Protein AF-0000000067927431 (afdb_homodimer)

Sequence (274 aa):
MPSLTPHEALIHLMVITSASDRDMTDVELARIGDVVRSWPVFVDFNQDRLVQVAQACQKALHEKDGLEGVLARVAEALPERLRDTAYAAAFEVAAIDLEMRMEEVRVLQLIRLKLDLDTLTVAAIARAAKARLRTLTMPSLTPHEALIHLMVITSASDRDMTDVELARIGDVVRSWPVFVDFNQDRLVQVAQACQKALHEKDGLEGVLARVAEALPERLRDTAYAAAFEVAAIDLEMRMEEVRVLQLIRLKLDLDTLTVAAIARAAKARLRTLT

Solvent-accessible surface area (backbone atoms only — not comparable to full-atom values): 14891 Å² total; per-residue (Å²): 126,83,77,51,48,49,68,52,26,41,50,40,45,31,43,59,32,57,34,57,104,49,82,72,45,70,68,55,51,46,47,51,48,50,49,48,71,69,29,48,51,31,72,86,55,66,72,87,46,49,65,59,54,50,51,51,41,55,54,46,45,69,40,94,58,15,65,63,44,51,51,51,48,30,51,72,30,42,56,77,90,44,45,59,28,36,50,47,49,21,47,53,58,39,44,76,69,77,54,62,55,70,69,36,52,51,42,51,50,51,48,36,58,71,60,66,58,55,68,65,60,56,50,16,37,51,52,31,47,50,33,54,49,36,53,78,118,123,83,77,50,48,50,68,52,26,42,48,40,45,31,43,59,31,57,34,57,104,50,82,72,47,72,68,54,51,48,46,51,47,51,50,50,72,68,28,48,50,31,71,86,54,68,71,87,45,49,66,59,53,51,49,51,41,54,53,45,46,69,39,93,58,15,65,63,44,51,51,52,48,30,50,71,31,43,56,77,90,45,45,60,28,36,50,48,50,21,48,55,58,41,43,78,69,77,54,64,56,70,68,34,51,52,44,51,49,51,50,38,58,73,59,65,58,55,68,64,60,55,50,16,37,52,53,31,48,50,33,53,48,36,53,77,119

Secondary structure (DSSP, 8-state):
-PPPPHHHHHHHHHHHHH--SSPPPHHHHHHHHHHHHH-GGGTTS-GGGHHHHHHHHHHHHTSTTHHHHHHHHHHHHS-GGGHHHHHHHHHHHH-SSS---HHHHHHHHHHHHHTT--HHHHHHHHHHHHHHH----/-PPPPHHHHHHHHHHHHH--SSPPPHHHHHHHHHHHHH-GGGTTS-GGGHHHHHHHHHHHHTSTTHHHHHHHHHHHHS-GGGHHHHHHHHHHHH-SSS---HHHHHHHHHHHHHTT--HHHHHHHHHHHHHHH----

InterPro domains:
  IPR029024 TerB-like [G3DSA:1.10.3680.10] (5-122)
  IPR029024 TerB-like [SSF158682] (3-126)

Organism: Mesorhizobium plurifarium (NCBI:txid69974)

Nearest PDB structures (foldseek):
  2h5n-assembly1_A  TM=6.398E-01  e=4.694E-02  Porphyromonas gingivalis
  2h5n-assembly1_B  TM=6.219E-01  e=8.505E-02  Porphyromonas gingivalis
  4k0d-assembly1_B  TM=1.936E-01  e=5.184E+00  Anaeromyxobacter dehalogenans 2CP-C
  2h5n-assembly1_A  TM=6.402E-01  e=4.970E-02  Porphyromonas gingivalis
  2h5n-assembly1_B  TM=6.224E-01  e=8.999E-02  Porphyromonas gingivalis

pLDDT: mean 92.68, std 8.02, range [50.88, 98.5]

Structure (mmCIF, N/CA/C/O backbone):
data_AF-0000000067927431-model_v1
#
loop_
_entity.id
_entity.type
_entity.pdbx_description
1 polymer 'Uncharacterized protein'
#
loop_
_atom_site.group_PDB
_atom_site.id
_atom_site.type_symbol
_atom_site.label_atom_id
_atom_site.label_alt_id
_atom_site.label_comp_id
_atom_site.label_asym_id
_atom_site.label_entity_id
_atom_site.label_seq_id
_atom_site.pdbx_PDB_ins_code
_atom_site.Cartn_x
_atom_site.Cartn_y
_atom_site.Cartn_z
_atom_site.occupancy
_atom_site.B_iso_or_equiv
_atom_site.auth_seq_id
_atom_site.auth_comp_id
_atom_site.auth_asym_id
_atom_site.auth_atom_id
_atom_site.pdbx_PDB_model_num
ATOM 1 N N . MET A 1 1 ? 5.816 -28.953 -17.734 1 50.88 1 MET A N 1
ATOM 2 C CA . MET A 1 1 ? 5.332 -27.594 -17.984 1 50.88 1 MET A CA 1
ATOM 3 C C . MET A 1 1 ? 6.402 -26.562 -17.656 1 50.88 1 MET A C 1
ATOM 5 O O . MET A 1 1 ? 7.227 -26.781 -16.766 1 50.88 1 MET A O 1
ATOM 9 N N . PRO A 1 2 ? 6.625 -25.766 -18.578 1 63.5 2 PRO A N 1
ATOM 10 C CA . PRO A 1 2 ? 7.758 -24.875 -18.312 1 63.5 2 PRO A CA 1
ATOM 11 C C . PRO A 1 2 ? 7.637 -24.141 -16.984 1 63.5 2 PRO A C 1
ATOM 13 O O . PRO A 1 2 ? 6.527 -23.906 -16.5 1 63.5 2 PRO A O 1
ATOM 16 N N . SER A 1 3 ? 8.711 -24.078 -16.328 1 87 3 SER A N 1
ATOM 17 C CA . SER A 1 3 ? 8.82 -23.469 -15 1 87 3 SER A CA 1
ATOM 18 C C . SER A 1 3 ? 8.367 -22.016 -15.023 1 87 3 SER A C 1
ATOM 20 O O . SER A 1 3 ? 8.586 -21.297 -16.016 1 87 3 SER A O 1
ATOM 22 N N . LEU A 1 4 ? 7.473 -21.672 -14.211 1 95.25 4 LEU A N 1
ATOM 23 C CA . LEU A 1 4 ? 7.008 -20.281 -14.078 1 95.25 4 LEU A CA 1
ATOM 24 C C . LEU A 1 4 ? 8.18 -19.344 -13.828 1 95.25 4 LEU A C 1
ATOM 26 O O . LEU A 1 4 ? 9.109 -19.672 -13.094 1 95.25 4 LEU A O 1
ATOM 30 N N . THR A 1 5 ? 8.18 -18.219 -14.531 1 96.75 5 THR A N 1
ATOM 31 C CA . THR A 1 5 ? 9.055 -17.125 -14.109 1 96.75 5 THR A CA 1
ATOM 32 C C . THR A 1 5 ? 8.547 -16.5 -12.82 1 96.75 5 THR A C 1
ATOM 34 O O . THR A 1 5 ? 7.375 -16.656 -12.461 1 96.75 5 THR A O 1
ATOM 37 N N . PRO A 1 6 ? 9.398 -15.766 -12.18 1 97.19 6 PRO A N 1
ATOM 38 C CA . PRO A 1 6 ? 8.938 -15.078 -10.969 1 97.19 6 PRO A CA 1
ATOM 39 C C . PRO A 1 6 ? 7.766 -14.141 -11.242 1 97.19 6 PRO A C 1
ATOM 41 O O . PRO A 1 6 ? 6.82 -14.094 -10.445 1 97.19 6 PRO A O 1
ATOM 44 N N . HIS A 1 7 ? 7.777 -13.445 -12.375 1 98 7 HIS A N 1
ATOM 45 C CA . HIS A 1 7 ? 6.656 -12.586 -12.734 1 98 7 HIS A CA 1
ATOM 46 C C . HIS A 1 7 ? 5.363 -13.383 -12.859 1 98 7 HIS A C 1
ATOM 48 O O . HIS A 1 7 ? 4.328 -12.984 -12.32 1 98 7 HIS A O 1
ATOM 54 N N . GLU A 1 8 ? 5.469 -14.43 -13.531 1 97.88 8 GLU A N 1
ATOM 55 C CA . GLU A 1 8 ? 4.293 -15.266 -13.742 1 97.88 8 GLU A CA 1
ATOM 56 C C . GLU A 1 8 ? 3.781 -15.844 -12.422 1 97.88 8 GLU A C 1
ATOM 58 O O . GLU A 1 8 ? 2.572 -15.93 -12.203 1 97.88 8 GLU A O 1
ATOM 63 N N . ALA A 1 9 ? 4.715 -16.219 -11.594 1 98.06 9 ALA A N 1
ATOM 64 C CA . ALA A 1 9 ? 4.348 -16.766 -10.289 1 98.06 9 ALA A CA 1
ATOM 65 C C . ALA A 1 9 ? 3.572 -15.727 -9.469 1 98.06 9 ALA A C 1
ATOM 67 O O . ALA A 1 9 ? 2.545 -16.047 -8.867 1 98.06 9 ALA A O 1
ATOM 68 N N . LEU A 1 10 ? 4.031 -14.5 -9.461 1 98.31 10 LEU A N 1
ATOM 69 C CA . LEU A 1 10 ? 3.352 -13.414 -8.766 1 98.31 10 LEU A CA 1
ATOM 70 C C . LEU A 1 10 ? 1.945 -13.211 -9.328 1 98.31 10 LEU A C 1
ATOM 72 O O . LEU A 1 10 ? 0.983 -13.086 -8.562 1 98.31 10 LEU A O 1
ATOM 76 N N . ILE A 1 11 ? 1.833 -13.227 -10.602 1 98 11 ILE A N 1
ATOM 77 C CA . ILE A 1 11 ? 0.553 -13 -11.258 1 98 11 ILE A CA 1
ATOM 78 C C . ILE A 1 11 ? -0.394 -14.164 -10.969 1 98 11 ILE A C 1
ATOM 80 O O . ILE A 1 11 ? -1.583 -13.953 -10.719 1 98 11 ILE A O 1
ATOM 84 N N . HIS A 1 12 ? 0.128 -15.359 -10.977 1 97.5 12 HIS A N 1
ATOM 85 C CA . HIS A 1 12 ? -0.704 -16.516 -10.672 1 97.5 12 HIS A CA 1
ATOM 86 C C . HIS A 1 12 ? -1.327 -16.391 -9.289 1 97.5 12 HIS A C 1
ATOM 88 O O . HIS A 1 12 ? -2.502 -16.719 -9.102 1 97.5 12 HIS A O 1
ATOM 94 N N . LEU A 1 13 ? -0.608 -15.93 -8.359 1 97.62 13 LEU A N 1
ATOM 95 C CA . LEU A 1 13 ? -1.143 -15.781 -7.008 1 97.62 13 LEU A CA 1
ATOM 96 C C . LEU A 1 13 ? -2.262 -14.742 -6.98 1 97.62 13 LEU A C 1
ATOM 98 O O . LEU A 1 13 ? -3.266 -14.93 -6.285 1 97.62 13 LEU A O 1
ATOM 102 N N . MET A 1 14 ? -2.092 -13.688 -7.727 1 97.19 14 MET A N 1
ATOM 103 C CA . MET A 1 14 ? -3.145 -12.68 -7.793 1 97.19 14 MET A CA 1
ATOM 104 C C . MET A 1 14 ? -4.391 -13.242 -8.469 1 97.19 14 MET A C 1
ATOM 106 O O . MET A 1 14 ? -5.512 -12.977 -8.031 1 97.19 14 MET A O 1
ATOM 110 N N . VAL A 1 15 ? -4.203 -14.07 -9.438 1 96.06 15 VAL A N 1
ATOM 111 C CA . VAL A 1 15 ? -5.316 -14.664 -10.164 1 96.06 15 VAL A CA 1
ATOM 112 C C . VAL A 1 15 ? -6.086 -15.617 -9.25 1 96.06 15 VAL A C 1
ATOM 114 O O . VAL A 1 15 ? -7.316 -15.555 -9.172 1 96.06 15 VAL A O 1
ATOM 117 N N . ILE A 1 16 ? -5.383 -16.422 -8.555 1 94.75 16 ILE A N 1
ATOM 118 C CA . ILE A 1 16 ? -6.047 -17.438 -7.742 1 94.75 16 ILE A CA 1
ATOM 119 C C . ILE A 1 16 ? -6.793 -16.766 -6.594 1 94.75 16 ILE A C 1
ATOM 121 O O . ILE A 1 16 ? -7.824 -17.266 -6.137 1 94.75 16 ILE A O 1
ATOM 125 N N . THR A 1 17 ? -6.281 -15.672 -6.125 1 93.94 17 THR A N 1
ATOM 126 C CA . THR A 1 17 ? -6.934 -14.969 -5.027 1 93.94 17 THR A CA 1
ATOM 127 C C . THR A 1 17 ? -8.156 -14.195 -5.527 1 93.94 17 THR A C 1
ATOM 129 O O . THR A 1 17 ? -9.125 -14.016 -4.789 1 93.94 17 THR A O 1
ATOM 132 N N . SER A 1 18 ? -8.094 -13.719 -6.746 1 88.5 18 SER A N 1
ATOM 133 C CA . SER A 1 18 ? -9.172 -12.914 -7.312 1 88.5 18 SER A CA 1
ATOM 134 C C . SER A 1 18 ? -10.273 -13.789 -7.902 1 88.5 18 SER A C 1
ATOM 136 O O . SER A 1 18 ? -11.438 -13.391 -7.949 1 88.5 18 SER A O 1
ATOM 138 N N . ALA A 1 19 ? -9.75 -14.906 -8.625 1 75.44 19 ALA A N 1
ATOM 139 C CA . ALA A 1 19 ? -10.648 -15.719 -9.438 1 75.44 19 ALA A CA 1
ATOM 140 C C . ALA A 1 19 ? -11.375 -16.75 -8.578 1 75.44 19 ALA A C 1
ATOM 142 O O . ALA A 1 19 ? -10.734 -17.609 -7.957 1 75.44 19 ALA A O 1
ATOM 143 N N . SER A 1 20 ? -12.422 -16.5 -7.918 1 63.62 20 SER A N 1
ATOM 144 C CA . SER A 1 20 ? -13.258 -17.484 -7.254 1 63.62 20 SER A CA 1
ATOM 145 C C . SER A 1 20 ? -13.773 -18.531 -8.242 1 63.62 20 SER A C 1
ATOM 147 O O . SER A 1 20 ? -13.258 -18.641 -9.359 1 63.62 20 SER A O 1
ATOM 149 N N . ASP A 1 21 ? -14.617 -19.312 -7.824 1 59.75 21 ASP A N 1
ATOM 150 C CA . ASP A 1 21 ? -15.227 -20.422 -8.562 1 59.75 21 ASP A CA 1
ATOM 151 C C . ASP A 1 21 ? -15.672 -19.969 -9.953 1 59.75 21 ASP A C 1
ATOM 153 O O . ASP A 1 21 ? -16.141 -20.781 -10.758 1 59.75 21 ASP A O 1
ATOM 157 N N . ARG A 1 22 ? -15.469 -18.656 -10.164 1 63.72 22 ARG A N 1
ATOM 158 C CA . ARG A 1 22 ? -16 -18.125 -11.414 1 63.72 22 ARG A CA 1
ATOM 159 C C . ARG A 1 22 ? -14.867 -17.672 -12.336 1 63.72 22 ARG A C 1
ATOM 161 O O . ARG A 1 22 ? -13.719 -17.578 -11.914 1 63.72 22 ARG A O 1
ATOM 168 N N . ASP A 1 23 ? -15.141 -17.516 -13.648 1 75.19 23 ASP A N 1
ATOM 169 C CA . ASP A 1 23 ? -14.273 -16.875 -14.633 1 75.19 23 ASP A CA 1
ATOM 170 C C . ASP A 1 23 ? -13.898 -15.469 -14.188 1 75.19 23 ASP A C 1
ATOM 172 O O . ASP A 1 23 ? -14.703 -14.766 -13.57 1 75.19 23 ASP A O 1
ATOM 176 N N . MET A 1 24 ? -12.633 -15.18 -14.422 1 85.06 24 MET A N 1
ATOM 177 C CA . MET A 1 24 ? -12.133 -13.859 -14.062 1 85.06 24 MET A CA 1
ATOM 178 C C . MET A 1 24 ? -12.852 -12.773 -14.867 1 85.06 24 MET A C 1
ATOM 180 O O . MET A 1 24 ? -12.93 -12.859 -16.094 1 85.06 24 MET A O 1
ATOM 184 N N . THR A 1 25 ? -13.414 -11.883 -14.195 1 87.38 25 THR A N 1
ATOM 185 C CA . THR A 1 25 ? -14.102 -10.781 -14.852 1 87.38 25 THR A CA 1
ATOM 186 C C . THR A 1 25 ? -13.109 -9.711 -15.297 1 87.38 25 THR A C 1
ATOM 188 O O . THR A 1 25 ? -11.953 -9.711 -14.875 1 87.38 25 THR A O 1
ATOM 191 N N . ASP A 1 26 ? -13.562 -8.797 -16.141 1 88.94 26 ASP A N 1
ATOM 192 C CA . ASP A 1 26 ? -12.742 -7.684 -16.609 1 88.94 26 ASP A CA 1
ATOM 193 C C . ASP A 1 26 ? -12.328 -6.781 -15.445 1 88.94 26 ASP A C 1
ATOM 195 O O . ASP A 1 26 ? -11.219 -6.246 -15.438 1 88.94 26 ASP A O 1
ATOM 199 N N . VAL A 1 27 ? -13.203 -6.684 -14.547 1 88.56 27 VAL A N 1
ATOM 200 C CA . VAL A 1 27 ? -12.938 -5.832 -13.391 1 88.56 27 VAL A CA 1
ATOM 201 C C . VAL A 1 27 ? -11.781 -6.414 -12.578 1 88.56 27 VAL A C 1
ATOM 203 O O . VAL A 1 27 ? -10.883 -5.68 -12.156 1 88.56 27 VAL A O 1
ATOM 206 N N . GLU A 1 28 ? -11.797 -7.73 -12.375 1 89.19 28 GLU A N 1
ATOM 207 C CA . GLU A 1 28 ? -10.742 -8.398 -11.625 1 89.19 28 GLU A CA 1
ATOM 208 C C . GLU A 1 28 ? -9.406 -8.32 -12.367 1 89.19 28 GLU A C 1
ATOM 210 O O . GLU A 1 28 ? -8.367 -8.07 -11.758 1 89.19 28 GLU A O 1
ATOM 215 N N . LEU A 1 29 ? -9.5 -8.555 -13.656 1 92.88 29 LEU A N 1
ATOM 216 C CA . LEU A 1 29 ? -8.289 -8.453 -14.461 1 92.88 29 LEU A CA 1
ATOM 217 C C . LEU A 1 29 ? -7.719 -7.043 -14.414 1 92.88 29 LEU A C 1
ATOM 219 O O . LEU A 1 29 ? -6.5 -6.863 -14.398 1 92.88 29 LEU A O 1
ATOM 223 N N . ALA A 1 30 ? -8.547 -6.078 -14.383 1 93.06 30 ALA A N 1
ATOM 224 C CA . ALA A 1 30 ? -8.102 -4.688 -14.297 1 93.06 30 ALA A CA 1
ATOM 225 C C . ALA A 1 30 ? -7.391 -4.422 -12.977 1 93.06 30 ALA A C 1
ATOM 227 O O . ALA A 1 30 ? -6.391 -3.701 -12.93 1 93.06 30 ALA A O 1
ATOM 228 N N . ARG A 1 31 ? -7.863 -4.988 -11.953 1 92.19 31 ARG A N 1
ATOM 229 C CA . ARG A 1 31 ? -7.242 -4.832 -10.641 1 92.19 31 ARG A CA 1
ATOM 230 C C . ARG A 1 31 ? -5.836 -5.418 -10.633 1 92.19 31 ARG A C 1
ATOM 232 O O . ARG A 1 31 ? -4.902 -4.793 -10.117 1 92.19 31 ARG A O 1
ATOM 239 N N . ILE A 1 32 ? -5.762 -6.582 -11.172 1 96 32 ILE A N 1
ATOM 240 C CA . ILE A 1 32 ? -4.453 -7.211 -11.289 1 96 32 ILE A CA 1
ATOM 241 C C . ILE A 1 32 ? -3.535 -6.348 -12.148 1 96 32 ILE A C 1
ATOM 243 O O . ILE A 1 32 ? -2.367 -6.141 -11.812 1 96 32 ILE A O 1
ATOM 247 N N . GLY A 1 33 ? -4.121 -5.852 -13.211 1 96.62 33 GLY A N 1
ATOM 248 C CA . GLY A 1 33 ? -3.369 -4.977 -14.094 1 96.62 33 GLY A CA 1
ATOM 249 C C . GLY A 1 33 ? -2.855 -3.729 -13.406 1 96.62 33 GLY A C 1
ATOM 250 O O . GLY A 1 33 ? -1.746 -3.27 -13.688 1 96.62 33 GLY A O 1
ATOM 251 N N . ASP A 1 34 ? -3.607 -3.186 -12.523 1 94.12 34 ASP A N 1
ATOM 252 C CA . ASP A 1 34 ? -3.195 -2.004 -11.766 1 94.12 34 ASP A CA 1
ATOM 253 C C . ASP A 1 34 ? -1.964 -2.297 -10.914 1 94.12 34 ASP A C 1
ATOM 255 O O . ASP A 1 34 ? -1.028 -1.497 -10.867 1 94.12 34 ASP A O 1
ATOM 259 N N . VAL A 1 35 ? -1.949 -3.422 -10.281 1 95.69 35 VAL A N 1
ATOM 260 C CA . VAL A 1 35 ? -0.814 -3.83 -9.461 1 95.69 35 VAL A CA 1
ATOM 261 C C . VAL A 1 35 ? 0.415 -4.035 -10.344 1 95.69 35 VAL A C 1
ATOM 263 O O . VAL A 1 35 ? 1.5 -3.537 -10.031 1 95.69 35 VAL A O 1
ATOM 266 N N . VAL A 1 36 ? 0.229 -4.66 -11.469 1 97.31 36 VAL A N 1
ATOM 267 C CA . VAL A 1 36 ? 1.328 -4.957 -12.375 1 97.31 36 VAL A CA 1
ATOM 268 C C . VAL A 1 36 ? 1.909 -3.658 -12.93 1 97.31 36 VAL A C 1
ATOM 270 O O . VAL A 1 36 ? 3.123 -3.539 -13.109 1 97.31 36 VAL A O 1
ATOM 273 N N . ARG A 1 37 ? 1.084 -2.734 -13.086 1 95 37 ARG A N 1
ATOM 274 C CA . ARG A 1 37 ? 1.522 -1.463 -13.656 1 95 37 ARG A CA 1
ATOM 275 C C . ARG A 1 37 ? 2.215 -0.603 -12.602 1 95 37 ARG A C 1
ATOM 277 O O . ARG A 1 37 ? 3.127 0.163 -12.922 1 95 37 ARG A O 1
ATOM 284 N N . SER A 1 38 ? 1.885 -0.756 -11.391 1 92.31 38 SER A N 1
ATOM 285 C CA . SER A 1 38 ? 2.287 0.23 -10.398 1 92.31 38 SER A CA 1
ATOM 286 C C . SER A 1 38 ? 3.422 -0.297 -9.523 1 92.31 38 SER A C 1
ATOM 288 O O . SER A 1 38 ? 4.215 0.482 -8.992 1 92.31 38 SER A O 1
ATOM 290 N N . TRP A 1 39 ? 3.564 -1.651 -9.406 1 95.31 39 TRP A N 1
ATOM 291 C CA . TRP A 1 39 ? 4.539 -2.18 -8.453 1 95.31 39 TRP A CA 1
ATOM 292 C C . TRP A 1 39 ? 5.898 -2.375 -9.117 1 95.31 39 TRP A C 1
ATOM 294 O O . TRP A 1 39 ? 5.988 -2.971 -10.195 1 95.31 39 TRP A O 1
ATOM 304 N N . PRO A 1 40 ? 6.953 -1.99 -8.438 1 94.94 40 PRO A N 1
ATOM 305 C CA . PRO A 1 40 ? 8.297 -2.02 -9.008 1 94.94 40 PRO A CA 1
ATOM 306 C C . PRO A 1 40 ? 8.75 -3.43 -9.383 1 94.94 40 PRO A C 1
ATOM 308 O O . PRO A 1 40 ? 9.562 -3.602 -10.289 1 94.94 40 PRO A O 1
ATOM 311 N N . VAL A 1 41 ? 8.25 -4.449 -8.789 1 96.25 41 VAL A N 1
ATOM 312 C CA . VAL A 1 41 ? 8.672 -5.824 -9.047 1 96.25 41 VAL A CA 1
ATOM 313 C C . VAL A 1 41 ? 8.328 -6.215 -10.477 1 96.25 41 VAL A C 1
ATOM 315 O O . VAL A 1 41 ? 8.93 -7.145 -11.031 1 96.25 41 VAL A O 1
ATOM 318 N N . PHE A 1 42 ? 7.414 -5.387 -11.148 1 97.5 42 PHE A N 1
ATOM 319 C CA . PHE A 1 42 ? 6.93 -5.75 -12.477 1 97.5 42 PHE A CA 1
ATOM 320 C C . PHE A 1 42 ? 7.496 -4.812 -13.531 1 97.5 42 PHE A C 1
ATOM 322 O O . PHE A 1 42 ? 7.031 -4.809 -14.68 1 97.5 42 PHE A O 1
ATOM 329 N N . VAL A 1 43 ? 8.453 -4.012 -13.141 1 94.69 43 VAL A N 1
ATOM 330 C CA . VAL A 1 43 ? 8.969 -2.951 -14.008 1 94.69 43 VAL A CA 1
ATOM 331 C C . VAL A 1 43 ? 9.445 -3.547 -15.328 1 94.69 43 VAL A C 1
ATOM 333 O O . VAL A 1 43 ? 9.297 -2.928 -16.391 1 94.69 43 VAL A O 1
ATOM 336 N N . ASP A 1 44 ? 9.93 -4.809 -15.328 1 95.19 44 ASP A N 1
ATOM 337 C CA . ASP A 1 44 ? 10.484 -5.43 -16.531 1 95.19 44 ASP A CA 1
ATOM 338 C C . ASP A 1 44 ? 9.5 -6.426 -17.125 1 95.19 44 ASP A C 1
ATOM 340 O O . ASP A 1 44 ? 9.867 -7.219 -18 1 95.19 44 ASP A O 1
ATOM 344 N N . PHE A 1 45 ? 8.297 -6.461 -16.656 1 97.69 45 PHE A N 1
ATOM 345 C CA . PHE A 1 45 ? 7.289 -7.367 -17.188 1 97.69 45 PHE A CA 1
ATOM 346 C C . PHE A 1 45 ? 6.578 -6.738 -18.391 1 97.69 45 PHE A C 1
ATOM 348 O O . PHE A 1 45 ? 6.188 -5.57 -18.344 1 97.69 45 PHE A O 1
ATOM 355 N N . ASN A 1 46 ? 6.426 -7.496 -19.453 1 97.25 46 ASN A N 1
ATOM 356 C CA . ASN A 1 46 ? 5.641 -7.055 -20.609 1 97.25 46 ASN A CA 1
ATOM 357 C C . ASN A 1 46 ? 4.145 -7.133 -20.328 1 97.25 46 ASN A C 1
ATOM 359 O O . ASN A 1 46 ? 3.561 -8.219 -20.344 1 97.25 46 ASN A O 1
ATOM 363 N N . GLN A 1 47 ? 3.471 -6.062 -20.141 1 95.81 47 GLN A N 1
ATOM 364 C CA . GLN A 1 47 ? 2.082 -5.969 -19.703 1 95.81 47 GLN A CA 1
ATOM 365 C C . GLN A 1 47 ? 1.141 -6.594 -20.719 1 95.81 47 GLN A C 1
ATOM 367 O O . GLN A 1 47 ? 0.03 -7.008 -20.391 1 95.81 47 GLN A O 1
ATOM 372 N N . ASP A 1 48 ? 1.525 -6.691 -21.938 1 96.19 48 ASP A N 1
ATOM 373 C CA . ASP A 1 48 ? 0.695 -7.273 -22.984 1 96.19 48 ASP A CA 1
ATOM 374 C C . ASP A 1 48 ? 0.491 -8.773 -22.75 1 96.19 48 ASP A C 1
ATOM 376 O O . ASP A 1 48 ? -0.408 -9.375 -23.344 1 96.19 48 ASP A O 1
ATOM 380 N N . ARG A 1 49 ? 1.308 -9.32 -21.906 1 97.62 49 ARG A N 1
ATOM 381 C CA . ARG A 1 49 ? 1.239 -10.758 -21.656 1 97.62 49 ARG A CA 1
ATOM 382 C C . ARG A 1 49 ? 0.302 -11.062 -20.5 1 97.62 49 ARG A C 1
ATOM 384 O O . ARG A 1 49 ? 0.046 -12.227 -20.188 1 97.62 49 ARG A O 1
ATOM 391 N N . LEU A 1 50 ? -0.224 -10.102 -19.859 1 97.69 50 LEU A N 1
ATOM 392 C CA . LEU A 1 50 ? -0.979 -10.297 -18.625 1 97.69 50 LEU A CA 1
ATOM 393 C C . LEU A 1 50 ? -2.172 -11.219 -18.844 1 97.69 50 LEU A C 1
ATOM 395 O O . LEU A 1 50 ? -2.391 -12.156 -18.078 1 97.69 50 LEU A O 1
ATOM 399 N N . VAL A 1 51 ? -2.93 -10.945 -19.875 1 96.19 51 VAL A N 1
ATOM 400 C CA . VAL A 1 51 ? -4.129 -11.727 -20.156 1 96.19 51 VAL A CA 1
ATOM 401 C C . VAL A 1 51 ? -3.75 -13.188 -20.422 1 96.19 51 VAL A C 1
ATOM 403 O O . VAL A 1 51 ? -4.383 -14.102 -19.891 1 96.19 51 VAL A O 1
ATOM 406 N N . GLN A 1 52 ? -2.746 -13.383 -21.172 1 96.88 52 GLN A N 1
ATOM 407 C CA . GLN A 1 52 ? -2.277 -14.727 -21.5 1 96.88 52 GLN A CA 1
ATOM 408 C C . GLN A 1 52 ? -1.834 -15.469 -20.234 1 96.88 52 GLN A C 1
ATOM 410 O O . GLN A 1 52 ? -2.154 -16.641 -20.062 1 96.88 52 GLN A O 1
ATOM 415 N N . VAL A 1 53 ? -1.075 -14.797 -19.406 1 97.12 53 VAL A N 1
ATOM 416 C CA . VAL A 1 53 ? -0.591 -15.406 -18.172 1 97.12 53 VAL A CA 1
ATOM 417 C C . VAL A 1 53 ? -1.772 -15.758 -17.281 1 97.12 53 VAL A C 1
ATOM 419 O O . VAL A 1 53 ? -1.804 -16.844 -16.688 1 97.12 53 VAL A O 1
ATOM 422 N N . ALA A 1 54 ? -2.729 -14.859 -17.172 1 95.75 54 ALA A N 1
ATOM 423 C CA . ALA A 1 54 ? -3.918 -15.094 -16.344 1 95.75 54 ALA A CA 1
ATOM 424 C C . ALA A 1 54 ? -4.703 -16.297 -16.859 1 95.75 54 ALA A C 1
ATOM 426 O O . ALA A 1 54 ? -5.156 -17.141 -16.078 1 95.75 54 ALA A O 1
ATOM 427 N N . GLN A 1 55 ? -4.832 -16.359 -18.125 1 93.5 55 GLN A N 1
ATOM 428 C CA . GLN A 1 55 ? -5.559 -17.469 -18.75 1 93.5 55 GLN A CA 1
ATOM 429 C C . GLN A 1 55 ? -4.832 -18.797 -18.516 1 93.5 55 GLN A C 1
ATOM 431 O O . GLN A 1 55 ? -5.465 -19.828 -18.266 1 93.5 55 GLN A O 1
ATOM 436 N N . ALA A 1 56 ? -3.588 -18.75 -18.641 1 94.69 56 ALA A N 1
ATOM 437 C CA . ALA A 1 56 ? -2.795 -19.938 -18.375 1 94.69 56 ALA A CA 1
ATOM 438 C C . ALA A 1 56 ? -2.992 -20.422 -16.953 1 94.69 56 ALA A C 1
ATOM 440 O O . ALA A 1 56 ? -3.076 -21.625 -16.703 1 94.69 56 ALA A O 1
ATOM 441 N N . CYS A 1 57 ? -3.023 -19.5 -16.094 1 95.5 57 CYS A N 1
ATOM 442 C CA . CYS A 1 57 ? -3.266 -19.844 -14.703 1 95.5 57 CYS A CA 1
ATOM 443 C C . CYS A 1 57 ? -4.633 -20.5 -14.531 1 95.5 57 CYS A C 1
ATOM 445 O O . CYS A 1 57 ? -4.762 -21.5 -13.844 1 95.5 57 CYS A O 1
ATOM 447 N N . GLN A 1 58 ? -5.637 -19.953 -15.078 1 92.75 58 GLN A N 1
ATOM 448 C CA . GLN A 1 58 ? -6.992 -20.5 -14.984 1 92.75 58 GLN A CA 1
ATOM 449 C C . GLN A 1 58 ? -7.051 -21.922 -15.508 1 92.75 58 GLN A C 1
ATOM 451 O O . GLN A 1 58 ? -7.691 -22.797 -14.906 1 92.75 58 GLN A O 1
ATOM 456 N N . LYS A 1 59 ? -6.422 -22.078 -16.609 1 92.38 59 LYS A N 1
ATOM 457 C CA . LYS A 1 59 ? -6.371 -23.422 -17.172 1 92.38 59 LYS A CA 1
ATOM 458 C C . LYS A 1 59 ? -5.703 -24.391 -16.203 1 92.38 59 LYS A C 1
ATOM 460 O O . LYS A 1 59 ? -6.18 -25.516 -16.016 1 92.38 59 LYS A O 1
ATOM 465 N N . ALA A 1 60 ? -4.645 -23.984 -15.625 1 93.25 60 ALA A N 1
ATOM 466 C CA . ALA A 1 60 ? -3.906 -24.812 -14.68 1 93.25 60 ALA A CA 1
ATOM 467 C C . ALA A 1 60 ? -4.773 -25.188 -13.477 1 93.25 60 ALA A C 1
ATOM 469 O O . ALA A 1 60 ? -4.652 -26.281 -12.93 1 93.25 60 ALA A O 1
ATOM 470 N N . LEU A 1 61 ? -5.637 -24.297 -13.07 1 91.94 61 LEU A N 1
ATOM 471 C CA . LEU A 1 61 ? -6.512 -24.531 -11.93 1 91.94 61 LEU A CA 1
ATOM 472 C C . LEU A 1 61 ? -7.496 -25.656 -12.219 1 91.94 61 LEU A C 1
ATOM 474 O O . LEU A 1 61 ? -8.039 -26.266 -11.297 1 91.94 61 LEU A O 1
ATOM 478 N N . HIS A 1 62 ? -7.715 -25.844 -13.445 1 88.81 62 HIS A N 1
ATOM 479 C CA . HIS A 1 62 ? -8.688 -26.859 -13.844 1 88.81 62 HIS A CA 1
ATOM 480 C C . HIS A 1 62 ? -8 -28.188 -14.141 1 88.81 62 HIS A C 1
ATOM 482 O O . HIS A 1 62 ? -8.672 -29.172 -14.469 1 88.81 62 HIS A O 1
ATOM 488 N N . GLU A 1 63 ? -6.766 -28.203 -14.078 1 91.69 63 GLU A N 1
ATOM 489 C CA . GLU A 1 63 ? -6.031 -29.453 -14.25 1 91.69 63 GLU A CA 1
ATOM 490 C C . GLU A 1 63 ? -6.176 -30.344 -13.031 1 91.69 63 GLU A C 1
ATOM 492 O O . GLU A 1 63 ? -6.785 -29.969 -12.031 1 91.69 63 GLU A O 1
ATOM 497 N N . LYS A 1 64 ? -5.637 -31.469 -13.031 1 91.75 64 LYS A N 1
ATOM 498 C CA . LYS A 1 64 ? -5.824 -32.531 -12.039 1 91.75 64 LYS A CA 1
ATOM 499 C C . LYS A 1 64 ? -5.371 -32.062 -10.656 1 91.75 64 LYS A C 1
ATOM 501 O O . LYS A 1 64 ? -6.074 -32.281 -9.672 1 91.75 64 LYS A O 1
ATOM 506 N N . ASP A 1 65 ? -4.199 -31.391 -10.523 1 93.31 65 ASP A N 1
ATOM 507 C CA . ASP A 1 65 ? -3.648 -31 -9.227 1 93.31 65 ASP A CA 1
ATOM 508 C C . ASP A 1 65 ? -4.285 -29.703 -8.727 1 93.31 65 ASP A C 1
ATOM 510 O O . ASP A 1 65 ? -4.062 -29.297 -7.586 1 93.31 65 ASP A O 1
ATOM 514 N N . GLY A 1 66 ? -4.992 -29.047 -9.617 1 91.62 66 GLY A N 1
ATOM 515 C CA . GLY A 1 66 ? -5.801 -27.906 -9.25 1 91.62 66 GLY A CA 1
ATOM 516 C C . GLY A 1 66 ? -5.008 -26.812 -8.547 1 91.62 66 GLY A C 1
ATOM 517 O O . GLY A 1 66 ? -3.896 -26.484 -8.961 1 91.62 66 GLY A O 1
ATOM 518 N N . LEU A 1 67 ? -5.605 -26.297 -7.48 1 92.94 67 LEU A N 1
ATOM 519 C CA . LEU A 1 67 ? -5.035 -25.188 -6.723 1 92.94 67 LEU A CA 1
ATOM 520 C C . LEU A 1 67 ? -3.711 -25.594 -6.086 1 92.94 67 LEU A C 1
ATOM 522 O O . LEU A 1 67 ? -2.734 -24.844 -6.137 1 92.94 67 LEU A O 1
ATOM 526 N N . GLU A 1 68 ? -3.66 -26.797 -5.578 1 94.06 68 GLU A N 1
ATOM 527 C CA . GLU A 1 68 ? -2.445 -27.281 -4.93 1 94.06 68 GLU A CA 1
ATOM 528 C C . GLU A 1 68 ? -1.282 -27.344 -5.918 1 94.06 68 GLU A C 1
ATOM 530 O O . GLU A 1 68 ? -0.147 -27.016 -5.57 1 94.06 68 GLU A O 1
ATOM 535 N N . GLY A 1 69 ? -1.614 -27.828 -7.086 1 95.12 69 GLY A N 1
ATOM 536 C CA . GLY A 1 69 ? -0.593 -27.891 -8.117 1 95.12 69 GLY A CA 1
ATOM 537 C C . GLY A 1 69 ? -0.063 -26.516 -8.516 1 95.12 69 GLY A C 1
ATOM 538 O O . GLY A 1 69 ? 1.146 -26.344 -8.664 1 95.12 69 GLY A O 1
ATOM 539 N N . VAL A 1 70 ? -0.955 -25.562 -8.688 1 95.62 70 VAL A N 1
ATOM 540 C CA . VAL A 1 70 ? -0.568 -24.203 -9.047 1 95.62 70 VAL A CA 1
ATOM 541 C C . VAL A 1 70 ? 0.3 -23.594 -7.949 1 95.62 70 VAL A C 1
ATOM 543 O O . VAL A 1 70 ? 1.356 -23.031 -8.227 1 95.62 70 VAL A O 1
ATOM 546 N N . LEU A 1 71 ? -0.085 -23.766 -6.703 1 96.88 71 LEU A N 1
ATOM 547 C CA . LEU A 1 71 ? 0.652 -23.203 -5.578 1 96.88 71 LEU A CA 1
ATOM 548 C C . LEU A 1 71 ? 2.041 -23.812 -5.469 1 96.88 71 LEU A C 1
ATOM 550 O O . LEU A 1 71 ? 3.01 -23.141 -5.141 1 96.88 71 LEU A O 1
ATOM 554 N N . ALA A 1 72 ? 2.113 -25.094 -5.742 1 96.44 72 ALA A N 1
ATOM 555 C CA . ALA A 1 72 ? 3.406 -25.766 -5.711 1 96.44 72 ALA A CA 1
ATOM 556 C C . ALA A 1 72 ? 4.355 -25.188 -6.758 1 96.44 72 ALA A C 1
ATOM 558 O O . ALA A 1 72 ? 5.523 -24.922 -6.469 1 96.44 72 ALA A O 1
ATOM 559 N N . ARG A 1 73 ? 3.836 -25 -7.906 1 96.88 73 ARG A N 1
ATOM 560 C CA . ARG A 1 73 ? 4.637 -24.438 -8.984 1 96.88 73 ARG A CA 1
ATOM 561 C C . ARG A 1 73 ? 5.059 -23 -8.672 1 96.88 73 ARG A C 1
ATOM 563 O O . ARG A 1 73 ? 6.184 -22.594 -8.977 1 96.88 73 ARG A O 1
ATOM 570 N N . VAL A 1 74 ? 4.184 -22.266 -8.109 1 97.5 74 VAL A N 1
ATOM 571 C CA . VAL A 1 74 ? 4.477 -20.875 -7.719 1 97.5 74 VAL A CA 1
ATOM 572 C C . VAL A 1 74 ? 5.582 -20.859 -6.664 1 97.5 74 VAL A C 1
ATOM 574 O O . VAL A 1 74 ? 6.547 -20.109 -6.781 1 97.5 74 VAL A O 1
ATOM 577 N N . ALA A 1 75 ? 5.457 -21.703 -5.66 1 97.06 75 ALA A N 1
ATOM 578 C CA . ALA A 1 75 ? 6.441 -21.766 -4.582 1 97.06 75 ALA A CA 1
ATOM 579 C C . ALA A 1 75 ? 7.82 -22.125 -5.125 1 97.06 75 ALA A C 1
ATOM 581 O O . ALA A 1 75 ? 8.836 -21.625 -4.633 1 97.06 75 ALA A O 1
ATOM 582 N N . GLU A 1 76 ? 7.848 -22.938 -6.105 1 96.62 76 GLU A N 1
ATOM 583 C CA . GLU A 1 76 ? 9.109 -23.359 -6.723 1 96.62 76 GLU A CA 1
ATOM 584 C C . GLU A 1 76 ? 9.734 -22.219 -7.523 1 96.62 76 GLU A C 1
ATOM 586 O O . GLU A 1 76 ? 10.961 -22.094 -7.574 1 96.62 76 GLU A O 1
ATOM 591 N N . ALA A 1 77 ? 8.93 -21.422 -8.055 1 97.31 77 ALA A N 1
ATOM 592 C CA . ALA A 1 77 ? 9.391 -20.391 -8.984 1 97.31 77 ALA A CA 1
ATOM 593 C C . ALA A 1 77 ? 9.766 -19.109 -8.25 1 97.31 77 ALA A C 1
ATOM 595 O O . ALA A 1 77 ? 10.484 -18.266 -8.789 1 97.31 77 ALA A O 1
ATOM 596 N N . LEU A 1 78 ? 9.297 -18.938 -7.051 1 97 78 LEU A N 1
ATOM 597 C CA . LEU A 1 78 ? 9.469 -17.672 -6.348 1 97 78 LEU A CA 1
ATOM 598 C C . LEU A 1 78 ? 10.688 -17.703 -5.441 1 97 78 LEU A C 1
ATOM 600 O O . LEU A 1 78 ? 10.758 -18.516 -4.52 1 97 78 LEU A O 1
ATOM 604 N N . PRO A 1 79 ? 11.695 -16.828 -5.746 1 96.12 79 PRO A N 1
ATOM 605 C CA . PRO A 1 79 ? 12.766 -16.672 -4.75 1 96.12 79 PRO A CA 1
ATOM 606 C C . PRO A 1 79 ? 12.227 -16.312 -3.365 1 96.12 79 PRO A C 1
ATOM 608 O O . PRO A 1 79 ? 11.227 -15.602 -3.252 1 96.12 79 PRO A O 1
ATOM 611 N N . GLU A 1 80 ? 12.906 -16.75 -2.359 1 95.94 80 GLU A N 1
ATOM 612 C CA . GLU A 1 80 ? 12.484 -16.547 -0.977 1 95.94 80 GLU A CA 1
ATOM 613 C C . GLU A 1 80 ? 12.266 -15.062 -0.679 1 95.94 80 GLU A C 1
ATOM 615 O O . GLU A 1 80 ? 11.312 -14.695 0.008 1 95.94 80 GLU A O 1
ATOM 620 N N . ARG A 1 81 ? 13.062 -14.195 -1.192 1 95.31 81 ARG A N 1
ATOM 621 C CA . ARG A 1 81 ? 13.031 -12.773 -0.88 1 95.31 81 ARG A CA 1
ATOM 622 C C . ARG A 1 81 ? 11.781 -12.109 -1.444 1 95.31 81 ARG A C 1
ATOM 624 O O . ARG A 1 81 ? 11.445 -10.984 -1.079 1 95.31 81 ARG A O 1
ATOM 631 N N . LEU A 1 82 ? 11.047 -12.805 -2.314 1 97.44 82 LEU A N 1
ATOM 632 C CA . LEU A 1 82 ? 9.891 -12.211 -2.969 1 97.44 82 LEU A CA 1
ATOM 633 C C . LEU A 1 82 ? 8.586 -12.766 -2.393 1 97.44 82 LEU A C 1
ATOM 635 O O . LEU A 1 82 ? 7.5 -12.352 -2.795 1 97.44 82 LEU A O 1
ATOM 639 N N . ARG A 1 83 ? 8.711 -13.641 -1.489 1 98.06 83 ARG A N 1
ATOM 640 C CA . ARG A 1 83 ? 7.52 -14.344 -1.031 1 98.06 83 ARG A CA 1
ATOM 641 C C . ARG A 1 83 ? 6.57 -13.391 -0.312 1 98.06 83 ARG A C 1
ATOM 643 O O . ARG A 1 83 ? 5.352 -13.484 -0.473 1 98.06 83 ARG A O 1
ATOM 650 N N . ASP A 1 84 ? 7.125 -12.484 0.42 1 97.81 84 ASP A N 1
ATOM 651 C CA . ASP A 1 84 ? 6.258 -11.523 1.086 1 97.81 84 ASP A CA 1
ATOM 652 C C . ASP A 1 84 ? 5.645 -10.547 0.081 1 97.81 84 ASP A C 1
ATOM 654 O O . ASP A 1 84 ? 4.477 -10.172 0.207 1 97.81 84 ASP A O 1
ATOM 658 N N . THR A 1 85 ? 6.402 -10.18 -0.918 1 97.94 85 THR A N 1
ATOM 659 C CA . THR A 1 85 ? 5.887 -9.352 -2.004 1 97.94 85 THR A CA 1
ATOM 660 C C . THR A 1 85 ? 4.738 -10.055 -2.721 1 97.94 85 THR A C 1
ATOM 662 O O . THR A 1 85 ? 3.721 -9.43 -3.033 1 97.94 85 THR A O 1
ATOM 665 N N . ALA A 1 86 ? 4.941 -11.32 -2.926 1 98.44 86 ALA A N 1
ATOM 666 C CA . ALA A 1 86 ? 3.912 -12.109 -3.6 1 98.44 86 ALA A CA 1
ATOM 667 C C . ALA A 1 86 ? 2.623 -12.141 -2.785 1 98.44 86 ALA A C 1
ATOM 669 O O . ALA A 1 86 ? 1.533 -11.945 -3.328 1 98.44 86 ALA A O 1
ATOM 670 N N . TYR A 1 87 ? 2.762 -12.344 -1.556 1 98.44 87 TYR A N 1
ATOM 671 C CA . TYR A 1 87 ? 1.599 -12.359 -0.675 1 98.44 87 TYR A CA 1
ATOM 672 C C . TYR A 1 87 ? 0.931 -10.992 -0.634 1 98.44 87 TYR A C 1
ATOM 674 O O . TYR A 1 87 ? -0.298 -10.891 -0.673 1 98.44 87 TYR A O 1
ATOM 682 N N . ALA A 1 88 ? 1.718 -9.953 -0.511 1 97.94 88 ALA A N 1
ATOM 683 C CA . ALA A 1 88 ? 1.193 -8.594 -0.483 1 97.94 88 ALA A CA 1
ATOM 684 C C . ALA A 1 88 ? 0.402 -8.281 -1.751 1 97.94 88 ALA A C 1
ATOM 686 O O . ALA A 1 88 ? -0.656 -7.652 -1.691 1 97.94 88 ALA A O 1
ATOM 687 N N . ALA A 1 89 ? 0.903 -8.734 -2.852 1 97.56 89 ALA A N 1
ATOM 688 C CA . ALA A 1 89 ? 0.223 -8.508 -4.125 1 97.56 89 ALA A CA 1
ATOM 689 C C . ALA A 1 89 ? -1.115 -9.242 -4.168 1 97.56 89 ALA A C 1
ATOM 691 O O . ALA A 1 89 ? -2.125 -8.672 -4.598 1 97.56 89 ALA A O 1
ATOM 692 N N . ALA A 1 90 ? -1.107 -10.453 -3.768 1 97.06 90 ALA A N 1
ATOM 693 C CA . ALA A 1 90 ? -2.344 -11.227 -3.701 1 97.06 90 ALA A CA 1
ATOM 694 C C . ALA A 1 90 ? -3.357 -10.562 -2.775 1 97.06 90 ALA A C 1
ATOM 696 O O . ALA A 1 90 ? -4.539 -10.453 -3.113 1 97.06 90 ALA A O 1
ATOM 697 N N . PHE A 1 91 ? -2.865 -10.141 -1.644 1 96.62 91 PHE A N 1
ATOM 698 C CA . PHE A 1 91 ? -3.715 -9.461 -0.673 1 96.62 91 PHE A CA 1
ATOM 699 C C . PHE A 1 91 ? -4.297 -8.18 -1.265 1 96.62 91 PHE A C 1
ATOM 701 O O . PHE A 1 91 ? -5.477 -7.879 -1.066 1 96.62 91 PHE A O 1
ATOM 708 N N . GLU A 1 92 ? -3.51 -7.453 -1.979 1 94.31 92 GLU A N 1
ATOM 709 C CA . GLU A 1 92 ? -3.918 -6.191 -2.59 1 94.31 92 GLU A CA 1
ATOM 710 C C . GLU A 1 92 ? -5.117 -6.387 -3.512 1 94.31 92 GLU A C 1
ATOM 712 O O . GLU A 1 92 ? -6.066 -5.602 -3.477 1 94.31 92 GLU A O 1
ATOM 717 N N . VAL A 1 93 ? -5.125 -7.449 -4.277 1 93.94 93 VAL A N 1
ATOM 718 C CA . VAL A 1 93 ? -6.188 -7.664 -5.25 1 93.94 93 VAL A CA 1
ATOM 719 C C . VAL A 1 93 ? -7.441 -8.172 -4.543 1 93.94 93 VAL A C 1
ATOM 721 O O . VAL A 1 93 ? -8.562 -7.953 -5.016 1 93.94 93 VAL A O 1
ATOM 724 N N . ALA A 1 94 ? -7.254 -8.812 -3.438 1 92.19 94 ALA A N 1
ATOM 725 C CA . ALA A 1 94 ? -8.383 -9.375 -2.699 1 92.19 94 ALA A CA 1
ATOM 726 C C . ALA A 1 94 ? -9.086 -8.305 -1.871 1 92.19 94 ALA A C 1
ATOM 728 O O . ALA A 1 94 ? -10.289 -8.391 -1.611 1 92.19 94 ALA A O 1
ATOM 729 N N . ALA A 1 95 ? -8.289 -7.25 -1.502 1 87.69 95 ALA A N 1
ATOM 730 C CA . ALA A 1 95 ? -8.797 -6.281 -0.535 1 87.69 95 ALA A CA 1
ATOM 731 C C . ALA A 1 95 ? -9.492 -5.117 -1.239 1 87.69 95 ALA A C 1
ATOM 733 O O . ALA A 1 95 ? -8.859 -4.375 -1.997 1 87.69 95 ALA A O 1
ATOM 734 N N . ILE A 1 96 ? -10.789 -4.965 -1.41 1 76.31 96 ILE A N 1
ATOM 735 C CA . ILE A 1 96 ? -11.469 -3.842 -2.041 1 76.31 96 ILE A CA 1
ATOM 736 C C . ILE A 1 96 ? -11.797 -2.783 -0.99 1 76.31 96 ILE A C 1
ATOM 738 O O . ILE A 1 96 ? -11.547 -1.594 -1.198 1 76.31 96 ILE A O 1
ATOM 742 N N . ASP A 1 97 ? -12.375 -2.762 -0.048 1 73.25 97 ASP A N 1
ATOM 743 C CA . ASP A 1 97 ? -12.711 -1.923 1.099 1 73.25 97 ASP A CA 1
ATOM 744 C C . ASP A 1 97 ? -12.508 -2.676 2.41 1 73.25 97 ASP A C 1
ATOM 746 O O . ASP A 1 97 ? -13.289 -2.531 3.348 1 73.25 97 ASP A O 1
ATOM 750 N N . LEU A 1 98 ? -11.477 -3.412 2.385 1 74.94 98 LEU A N 1
ATOM 751 C CA . LEU A 1 98 ? -11.18 -4.242 3.547 1 74.94 98 LEU A CA 1
ATOM 752 C C . LEU A 1 98 ? -12.219 -5.352 3.707 1 74.94 98 LEU A C 1
ATOM 754 O O . LEU A 1 98 ? -12.375 -5.91 4.793 1 74.94 98 LEU A O 1
ATOM 758 N N . GLU A 1 99 ? -13.016 -5.48 2.676 1 83.25 99 GLU A N 1
ATOM 759 C CA . GLU A 1 99 ? -13.961 -6.594 2.697 1 83.25 99 GLU A CA 1
ATOM 760 C C . GLU A 1 99 ? -13.469 -7.754 1.837 1 83.25 99 GLU A C 1
ATOM 762 O O . GLU A 1 99 ? -13.086 -7.555 0.683 1 83.25 99 GLU A O 1
ATOM 767 N N . MET A 1 100 ? -13.18 -8.82 2.484 1 88.5 100 MET A N 1
ATOM 768 C CA . MET A 1 100 ? -12.766 -10.023 1.766 1 88.5 100 MET A CA 1
ATOM 769 C C . MET A 1 100 ? -13.812 -11.125 1.909 1 88.5 100 MET A C 1
ATOM 771 O O . MET A 1 100 ? -14.383 -11.305 2.986 1 88.5 100 MET A O 1
ATOM 775 N N . ARG A 1 101 ? -14.133 -11.695 0.791 1 87.69 101 ARG A N 1
ATOM 776 C CA . ARG A 1 101 ? -14.977 -12.883 0.845 1 87.69 101 ARG A CA 1
ATOM 777 C C . ARG A 1 101 ? -14.266 -14.031 1.556 1 87.69 101 ARG A C 1
ATOM 779 O O . ARG A 1 101 ? -13.031 -14.086 1.572 1 87.69 101 ARG A O 1
ATOM 786 N N . MET A 1 102 ? -15 -14.953 2.086 1 89 102 MET A N 1
ATOM 787 C CA . MET A 1 102 ? -14.453 -16.078 2.828 1 89 102 MET A CA 1
ATOM 788 C C . MET A 1 102 ? -13.523 -16.922 1.947 1 89 102 MET A C 1
ATOM 790 O O . MET A 1 102 ? -12.492 -17.406 2.41 1 89 102 MET A O 1
ATOM 794 N N . GLU A 1 103 ? -1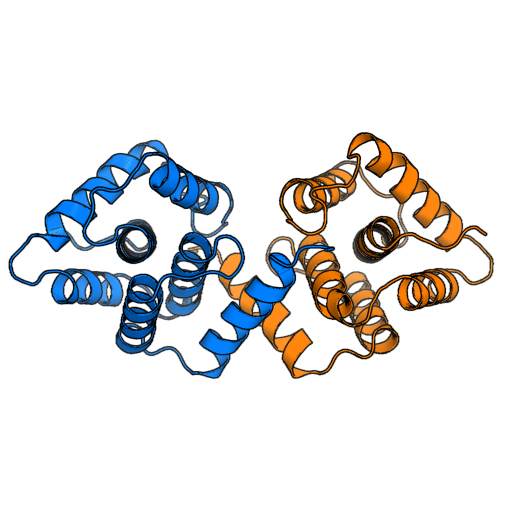3.883 -17.078 0.739 1 88.31 103 GLU A N 1
ATOM 795 C CA . GLU A 1 103 ? -13.07 -17.859 -0.187 1 88.31 103 GLU A CA 1
ATOM 796 C C . GLU A 1 103 ? -11.711 -17.203 -0.405 1 88.31 103 GLU A C 1
ATOM 798 O O . GLU A 1 103 ? -10.695 -17.891 -0.529 1 88.31 103 GLU A O 1
ATOM 803 N N . GLU A 1 104 ? -11.664 -15.852 -0.5 1 91.62 104 GLU A N 1
ATOM 804 C CA . GLU A 1 104 ? -10.406 -15.141 -0.656 1 91.62 104 GLU A CA 1
ATOM 805 C C . GLU A 1 104 ? -9.523 -15.289 0.583 1 91.62 104 GLU A C 1
ATOM 807 O O . GLU A 1 104 ? -8.312 -15.5 0.472 1 91.62 104 GLU A O 1
ATOM 812 N N . VAL A 1 105 ? -10.195 -15.258 1.708 1 93 105 VAL A N 1
ATOM 813 C CA . VAL A 1 105 ? -9.469 -15.438 2.961 1 93 105 VAL A CA 1
ATOM 814 C C . VAL A 1 105 ? -8.828 -16.828 2.992 1 93 105 VAL A C 1
ATOM 816 O O . VAL A 1 105 ? -7.66 -16.969 3.365 1 93 105 VAL A O 1
ATOM 819 N N . ARG A 1 106 ? -9.586 -17.766 2.561 1 93.25 106 ARG A N 1
ATOM 820 C CA . ARG A 1 106 ? -9.102 -19.141 2.541 1 93.25 106 ARG A CA 1
ATOM 821 C C . ARG A 1 106 ? -7.898 -19.281 1.615 1 93.25 106 ARG A C 1
ATOM 823 O O . ARG A 1 106 ? -6.902 -19.922 1.978 1 93.25 106 ARG A O 1
ATOM 830 N N . VAL A 1 107 ? -7.988 -18.688 0.456 1 94.75 107 VAL A N 1
ATOM 831 C CA . VAL A 1 107 ? -6.902 -18.766 -0.517 1 94.75 107 VAL A CA 1
ATOM 832 C C . VAL A 1 107 ? -5.652 -18.094 0.043 1 94.75 107 VAL A C 1
ATOM 834 O O . VAL A 1 107 ? -4.551 -18.641 -0.054 1 94.75 107 VAL A O 1
ATOM 837 N N . LEU A 1 108 ? -5.8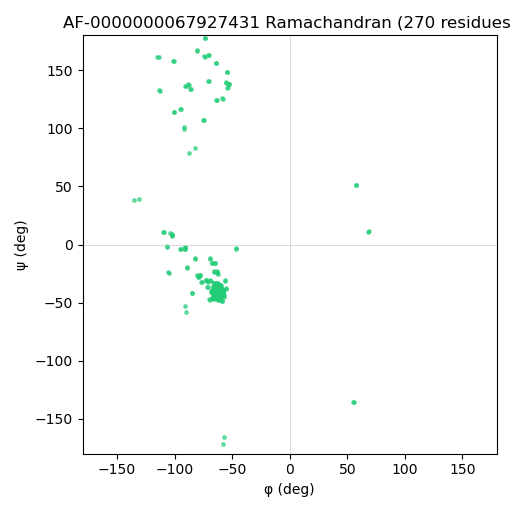01 -16.953 0.697 1 96.38 108 LEU A N 1
ATOM 838 C CA . LEU A 1 108 ? -4.676 -16.234 1.281 1 96.38 108 LEU A CA 1
ATOM 839 C C . LEU A 1 108 ? -4.02 -17.062 2.389 1 96.38 108 LEU A C 1
ATOM 841 O O . LEU A 1 108 ? -2.799 -17.031 2.545 1 96.38 108 LEU A O 1
ATOM 845 N N . GLN A 1 109 ? -4.824 -17.797 3.053 1 96.5 109 GLN A N 1
ATOM 846 C CA . GLN A 1 109 ? -4.281 -18.656 4.094 1 96.5 109 GLN A CA 1
ATOM 847 C C . GLN A 1 109 ? -3.438 -19.781 3.49 1 96.5 109 GLN A C 1
ATOM 849 O O . GLN A 1 109 ? -2.373 -20.109 4.016 1 96.5 109 GLN A O 1
ATOM 854 N N . LEU A 1 110 ? -3.914 -20.297 2.447 1 96.69 110 LEU A N 1
ATOM 855 C CA . LEU A 1 110 ? -3.178 -21.359 1.762 1 96.69 110 LEU A CA 1
ATOM 856 C C . LEU A 1 110 ? -1.863 -20.828 1.198 1 96.69 110 LEU A C 1
ATOM 858 O O . LEU A 1 110 ? -0.831 -21.5 1.284 1 96.69 110 LEU A O 1
ATOM 862 N N . ILE A 1 111 ? -1.93 -19.641 0.683 1 97.44 111 ILE A N 1
ATOM 863 C CA . ILE A 1 111 ? -0.73 -19.016 0.144 1 97.44 111 ILE A CA 1
ATOM 864 C C . ILE A 1 111 ? 0.28 -18.781 1.267 1 97.44 111 ILE A C 1
ATOM 866 O O . ILE A 1 111 ? 1.467 -19.078 1.112 1 97.44 111 ILE A O 1
ATOM 870 N N . ARG A 1 112 ? -0.195 -18.297 2.373 1 97.94 112 ARG A N 1
ATOM 871 C CA . ARG A 1 112 ? 0.674 -18.047 3.518 1 97.94 112 ARG A CA 1
ATOM 872 C C . ARG A 1 112 ? 1.4 -19.328 3.938 1 97.94 112 ARG A C 1
ATOM 874 O O . ARG A 1 112 ? 2.611 -19.312 4.168 1 97.94 112 ARG A O 1
ATOM 881 N N . LEU A 1 113 ? 0.681 -20.375 3.965 1 97.38 113 LEU A N 1
ATOM 882 C CA . LEU A 1 113 ? 1.242 -21.641 4.395 1 97.38 113 LEU A CA 1
ATOM 883 C C . LEU A 1 113 ? 2.24 -22.172 3.367 1 97.38 113 LEU A C 1
ATOM 885 O O . LEU A 1 113 ? 3.346 -22.594 3.727 1 97.38 113 LEU A O 1
ATOM 889 N N . LYS A 1 114 ? 1.871 -22.156 2.146 1 97.69 114 LYS A N 1
ATOM 890 C CA . LYS A 1 114 ? 2.709 -22.703 1.082 1 97.69 114 LYS A CA 1
ATOM 891 C C . LYS A 1 114 ? 4.02 -21.938 0.966 1 97.69 114 LYS A C 1
ATOM 893 O O . LYS A 1 114 ? 5.074 -22.531 0.711 1 97.69 114 LYS A O 1
ATOM 898 N N . LEU A 1 115 ? 3.941 -20.609 1.18 1 97.75 115 LEU A N 1
ATOM 899 C CA . LEU A 1 115 ? 5.129 -19.766 1.05 1 97.75 115 LEU A CA 1
ATOM 900 C C . LEU A 1 115 ? 5.855 -19.641 2.385 1 97.75 115 LEU A C 1
ATOM 902 O O . LEU A 1 115 ? 6.879 -18.969 2.479 1 97.75 115 LEU A O 1
ATOM 906 N N . ASP A 1 116 ? 5.34 -20.219 3.41 1 97.06 116 ASP A N 1
ATOM 907 C CA . ASP A 1 116 ? 5.949 -20.266 4.734 1 97.06 116 ASP A CA 1
ATOM 908 C C . ASP A 1 116 ? 6.223 -18.859 5.27 1 97.06 116 ASP A C 1
ATOM 910 O O . ASP A 1 116 ? 7.344 -18.562 5.676 1 97.06 116 ASP A O 1
ATOM 914 N N . LEU A 1 117 ? 5.199 -18.062 5.219 1 97.69 117 LEU A N 1
ATOM 915 C CA . LEU A 1 117 ? 5.332 -16.703 5.723 1 97.69 117 LEU A CA 1
ATOM 916 C C . LEU A 1 117 ? 5.031 -16.641 7.215 1 97.69 117 LEU A C 1
ATOM 918 O O . LEU A 1 117 ? 4.086 -17.281 7.688 1 97.69 117 LEU A O 1
ATOM 922 N N . ASP A 1 118 ? 5.812 -15.914 7.918 1 96.12 118 ASP A N 1
ATOM 923 C CA . ASP A 1 118 ? 5.613 -15.797 9.359 1 96.12 118 ASP A CA 1
ATOM 924 C C . ASP A 1 118 ? 4.402 -14.914 9.672 1 96.12 118 ASP A C 1
ATOM 926 O O . ASP A 1 118 ? 3.994 -14.094 8.852 1 96.12 118 ASP A O 1
ATOM 930 N N . THR A 1 119 ? 3.902 -15.016 10.836 1 94.81 119 THR A N 1
ATOM 931 C CA . THR A 1 119 ? 2.678 -14.359 11.289 1 94.81 119 THR A CA 1
ATOM 932 C C . THR A 1 119 ? 2.842 -12.844 11.289 1 94.81 119 THR A C 1
ATOM 934 O O . THR A 1 119 ? 1.916 -12.109 10.93 1 94.81 119 THR A O 1
ATOM 937 N N . LEU A 1 120 ? 3.967 -12.398 11.641 1 93.94 120 LEU A N 1
ATOM 938 C CA . LEU A 1 120 ? 4.191 -10.961 11.75 1 93.94 120 LEU A CA 1
ATOM 939 C C . LEU A 1 120 ? 4.145 -10.305 10.375 1 93.94 120 LEU A C 1
ATOM 941 O O . LEU A 1 120 ? 3.605 -9.203 10.234 1 93.94 120 LEU A O 1
ATOM 945 N N . THR A 1 121 ? 4.707 -10.961 9.422 1 96 121 THR A N 1
ATOM 946 C CA . THR A 1 121 ? 4.699 -10.453 8.055 1 96 121 THR A CA 1
ATOM 947 C C . THR A 1 121 ? 3.27 -10.352 7.523 1 96 121 THR A C 1
ATOM 949 O O . THR A 1 121 ? 2.873 -9.312 6.992 1 96 121 THR A O 1
ATOM 952 N N . VAL A 1 122 ? 2.527 -11.344 7.73 1 97 122 VAL A N 1
ATOM 953 C CA . VAL A 1 122 ? 1.145 -11.391 7.266 1 97 122 VAL A CA 1
ATOM 954 C C . VAL A 1 122 ? 0.322 -10.32 7.984 1 97 122 VAL A C 1
ATOM 956 O O . VAL A 1 122 ? -0.442 -9.586 7.352 1 97 122 VAL A O 1
ATOM 959 N N . ALA A 1 123 ? 0.542 -10.219 9.266 1 96.12 123 ALA A N 1
ATOM 960 C CA . ALA A 1 123 ? -0.161 -9.227 10.07 1 96.12 123 ALA A CA 1
ATOM 961 C C . ALA A 1 123 ? 0.207 -7.809 9.633 1 96.12 123 ALA A C 1
ATOM 963 O O . ALA A 1 123 ? -0.652 -6.926 9.578 1 96.12 123 ALA A O 1
ATOM 964 N N . ALA A 1 124 ? 1.441 -7.598 9.352 1 97.19 124 ALA A N 1
ATOM 965 C CA . ALA A 1 124 ? 1.916 -6.285 8.914 1 97.19 124 ALA A CA 1
ATOM 966 C C . ALA A 1 124 ? 1.27 -5.879 7.598 1 97.19 124 ALA A C 1
ATOM 968 O O . ALA A 1 124 ? 0.795 -4.75 7.453 1 97.19 124 ALA A O 1
ATOM 969 N N . ILE A 1 125 ? 1.217 -6.762 6.668 1 97 125 ILE A N 1
ATOM 970 C CA . ILE A 1 125 ? 0.628 -6.504 5.359 1 97 125 ILE A CA 1
ATOM 971 C C . ILE A 1 125 ? -0.853 -6.164 5.516 1 97 125 ILE A C 1
ATOM 973 O O . ILE A 1 125 ? -1.339 -5.195 4.93 1 97 125 ILE A O 1
ATOM 977 N N . ALA A 1 126 ? -1.526 -6.883 6.312 1 95.12 126 ALA A N 1
ATOM 978 C CA . ALA A 1 126 ? -2.947 -6.645 6.555 1 95.12 126 ALA A CA 1
ATOM 979 C C . ALA A 1 126 ? -3.168 -5.309 7.254 1 95.12 126 ALA A C 1
ATOM 981 O O . ALA A 1 126 ? -4.055 -4.539 6.871 1 95.12 126 ALA A O 1
ATOM 982 N N . ARG A 1 127 ? -2.414 -5.051 8.25 1 94.81 127 ARG A N 1
ATOM 983 C CA . ARG A 1 127 ? -2.555 -3.812 9 1 94.81 127 ARG A CA 1
ATOM 984 C C . ARG A 1 127 ? -2.277 -2.6 8.125 1 94.81 127 ARG A C 1
ATOM 986 O O . ARG A 1 127 ? -3.006 -1.606 8.18 1 94.81 127 ARG A O 1
ATOM 993 N N . ALA A 1 128 ? -1.26 -2.678 7.387 1 95.88 128 ALA A N 1
ATOM 994 C CA . ALA A 1 128 ? -0.913 -1.57 6.5 1 95.88 128 ALA A CA 1
ATOM 995 C C . ALA A 1 128 ? -1.985 -1.366 5.434 1 95.88 128 ALA A C 1
ATOM 997 O O . ALA A 1 128 ? -2.297 -0.231 5.066 1 95.88 128 ALA A O 1
ATOM 998 N N . ALA A 1 129 ? -2.471 -2.449 4.938 1 94.75 129 ALA A N 1
ATOM 999 C CA . ALA A 1 129 ? -3.553 -2.35 3.959 1 94.75 129 ALA A CA 1
ATOM 1000 C C . ALA A 1 129 ? -4.773 -1.661 4.562 1 94.75 129 ALA A C 1
ATOM 1002 O O . ALA A 1 129 ? -5.414 -0.833 3.908 1 94.75 129 ALA A O 1
ATOM 1003 N N . LYS A 1 130 ? -5.137 -1.992 5.758 1 93.94 130 LYS A N 1
ATOM 1004 C CA . LYS A 1 130 ? -6.262 -1.36 6.441 1 93.94 130 LYS A CA 1
ATOM 1005 C C . LYS A 1 130 ? -6.059 0.148 6.555 1 93.94 130 LYS A C 1
ATOM 1007 O O . LYS A 1 130 ? -6.996 0.922 6.34 1 93.94 130 LYS A O 1
ATOM 1012 N N . ALA A 1 131 ? -4.871 0.521 6.859 1 94.94 131 ALA A N 1
ATOM 1013 C CA . ALA A 1 131 ? -4.551 1.942 6.965 1 94.94 131 ALA A CA 1
ATOM 1014 C C . ALA A 1 131 ? -4.707 2.643 5.617 1 94.94 131 ALA A C 1
ATOM 1016 O O . ALA A 1 131 ? -5.246 3.75 5.543 1 94.94 131 ALA A O 1
ATOM 1017 N N . ARG A 1 132 ? -4.281 2.012 4.625 1 94.19 132 ARG A N 1
ATOM 1018 C CA . ARG A 1 132 ? -4.277 2.592 3.287 1 94.19 132 ARG A CA 1
ATOM 1019 C C . ARG A 1 132 ? -5.691 2.664 2.717 1 94.19 132 ARG A C 1
ATOM 1021 O O . ARG A 1 132 ? -6.023 3.6 1.986 1 94.19 132 ARG A O 1
ATOM 1028 N N . LEU A 1 133 ? -6.562 1.692 3.121 1 92.75 133 LEU A N 1
ATOM 1029 C CA . LEU A 1 133 ? -7.852 1.533 2.459 1 92.75 133 LEU A CA 1
ATOM 1030 C C . LEU A 1 133 ? -8.969 2.139 3.299 1 92.75 133 LEU A C 1
ATOM 1032 O O . LEU A 1 133 ? -10.148 2.035 2.941 1 92.75 133 LEU A O 1
ATOM 1036 N N . ARG A 1 134 ? -8.586 2.812 4.348 1 92.56 134 ARG A N 1
ATOM 1037 C CA . ARG A 1 134 ? -9.57 3.428 5.234 1 92.56 134 ARG A CA 1
ATOM 1038 C C . ARG A 1 134 ? -10.25 4.605 4.551 1 92.56 134 ARG A C 1
ATOM 1040 O O . ARG A 1 134 ? -9.609 5.379 3.838 1 92.56 134 ARG A O 1
ATOM 1047 N N . THR A 1 135 ? -11.492 4.68 4.809 1 91.69 135 THR A N 1
ATOM 1048 C CA . THR A 1 135 ? -12.25 5.82 4.309 1 91.69 135 THR A CA 1
ATOM 1049 C C . THR A 1 135 ? -12.477 6.848 5.418 1 91.69 135 THR A C 1
ATOM 1051 O O . THR A 1 1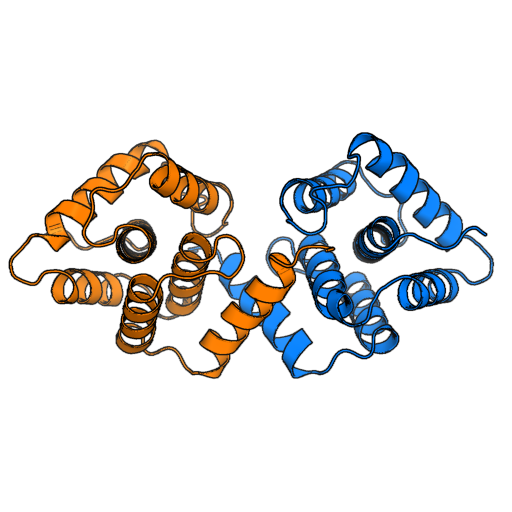35 ? -12.266 6.551 6.598 1 91.69 135 THR A O 1
ATOM 1054 N N . LEU A 1 136 ? -12.742 8.133 5.137 1 89.06 136 LEU A N 1
ATOM 1055 C CA . LEU A 1 136 ? -12.977 9.18 6.121 1 89.06 136 LEU A CA 1
ATOM 1056 C C . LEU A 1 136 ? -14.273 8.93 6.887 1 89.06 136 LEU A C 1
ATOM 1058 O O . LEU A 1 136 ? -14.383 9.289 8.062 1 89.06 136 LEU A O 1
ATOM 1062 N N . THR A 1 137 ? -15.297 8.484 6.238 1 78.56 137 THR A N 1
ATOM 1063 C CA . THR A 1 137 ? -16.578 8.234 6.891 1 78.56 137 THR A CA 1
ATOM 1064 C C . THR A 1 137 ? -16.812 6.738 7.078 1 78.56 137 THR A C 1
ATOM 1066 O O . THR A 1 137 ? -16.297 5.926 6.305 1 78.56 137 THR A O 1
ATOM 1069 N N . MET B 1 1 ? -6.512 30.672 13.039 1 50.91 1 MET B N 1
ATOM 1070 C CA . MET B 1 1 ? -6.434 30.047 11.727 1 50.91 1 MET B CA 1
ATOM 1071 C C . MET B 1 1 ? -7.434 28.891 11.609 1 50.91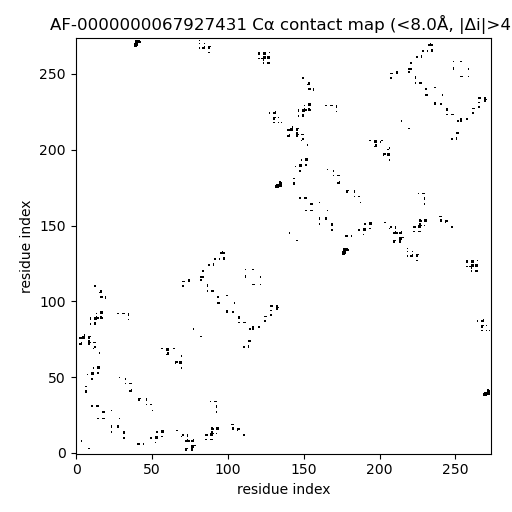 1 MET B C 1
ATOM 1073 O O . MET B 1 1 ? -7.754 28.25 12.602 1 50.91 1 MET B O 1
ATOM 1077 N N . PRO B 1 2 ? -8.148 28.984 10.609 1 63.78 2 PRO B N 1
ATOM 1078 C CA . PRO B 1 2 ? -9.211 27.984 10.578 1 63.78 2 PRO B CA 1
ATOM 1079 C C . PRO B 1 2 ? -8.68 26.562 10.75 1 63.78 2 PRO B C 1
ATOM 1081 O O . PRO B 1 2 ? -7.539 26.266 10.383 1 63.78 2 PRO B O 1
ATOM 1084 N N . SER B 1 3 ? -9.383 25.828 11.516 1 86.88 3 SER B N 1
ATOM 1085 C CA . SER B 1 3 ? -9.039 24.453 11.867 1 86.88 3 SER B CA 1
ATOM 1086 C C . SER B 1 3 ? -8.922 23.578 10.625 1 86.88 3 SER B C 1
ATOM 1088 O O . SER B 1 3 ? -9.656 23.781 9.648 1 86.88 3 SER B O 1
ATOM 1090 N N . LEU B 1 4 ? -7.855 22.938 10.469 1 95.19 4 LEU B N 1
ATOM 1091 C CA . LEU B 1 4 ? -7.645 22.016 9.367 1 95.19 4 LEU B CA 1
ATOM 1092 C C . LEU B 1 4 ? -8.758 20.969 9.312 1 95.19 4 LEU B C 1
ATOM 1094 O O . LEU B 1 4 ? -9.211 20.484 10.352 1 95.19 4 LEU B O 1
ATOM 1098 N N . THR B 1 5 ? -9.266 20.734 8.117 1 96.69 5 THR B N 1
ATOM 1099 C CA . THR B 1 5 ? -10.07 19.531 7.93 1 96.69 5 THR B CA 1
ATOM 1100 C C . THR B 1 5 ? -9.203 18.281 7.984 1 96.69 5 THR B C 1
ATOM 1102 O O . THR B 1 5 ? -7.984 18.359 7.816 1 96.69 5 THR B O 1
ATOM 1105 N N . PRO B 1 6 ? -9.836 17.156 8.172 1 97.19 6 PRO B N 1
ATOM 1106 C CA . PRO B 1 6 ? -9.047 15.922 8.156 1 97.19 6 PRO B CA 1
ATOM 1107 C C . PRO B 1 6 ? -8.297 15.711 6.848 1 97.19 6 PRO B C 1
ATOM 1109 O O . PRO B 1 6 ? -7.133 15.297 6.859 1 97.19 6 PRO B O 1
ATOM 1112 N N . HIS B 1 7 ? -8.914 16.062 5.715 1 97.94 7 HIS B N 1
ATOM 1113 C CA . HIS B 1 7 ? -8.234 15.953 4.43 1 97.94 7 HIS B CA 1
ATOM 1114 C C . HIS B 1 7 ? -6.98 16.828 4.398 1 97.94 7 HIS B C 1
ATOM 1116 O O . HIS B 1 7 ? -5.91 16.375 3.984 1 97.94 7 HIS B O 1
ATOM 1122 N N . GLU B 1 8 ? -7.156 18 4.82 1 97.88 8 GLU B N 1
ATOM 1123 C CA . GLU B 1 8 ? -6.035 18.938 4.812 1 97.88 8 GLU B CA 1
ATOM 1124 C C . GLU B 1 8 ? -4.926 18.469 5.75 1 97.88 8 GLU B C 1
ATOM 1126 O O . GLU B 1 8 ? -3.74 18.609 5.43 1 97.88 8 GLU B O 1
ATOM 1131 N N . ALA B 1 9 ? -5.336 17.953 6.867 1 98.06 9 ALA B N 1
ATOM 1132 C CA . ALA B 1 9 ? -4.359 17.438 7.828 1 98.06 9 ALA B CA 1
ATOM 1133 C C . ALA B 1 9 ? -3.529 16.312 7.223 1 98.06 9 ALA B C 1
ATOM 1135 O O . ALA B 1 9 ? -2.303 16.297 7.359 1 98.06 9 ALA B O 1
ATOM 1136 N N . LEU B 1 10 ? -4.172 15.406 6.539 1 98.31 10 LEU B N 1
ATOM 1137 C CA . LEU B 1 10 ? -3.482 14.312 5.863 1 98.31 10 LEU B CA 1
ATOM 1138 C C . LEU B 1 10 ? -2.508 14.844 4.82 1 98.31 10 LEU B C 1
ATOM 1140 O O . LEU B 1 10 ? -1.357 14.398 4.758 1 98.31 10 LEU B O 1
ATOM 1144 N N . ILE B 1 11 ? -2.936 15.789 4.074 1 98.06 11 ILE B N 1
ATOM 1145 C CA . ILE B 1 11 ? -2.121 16.359 3.008 1 98.06 11 ILE B CA 1
ATOM 1146 C C . ILE B 1 11 ? -0.936 17.109 3.609 1 98.06 11 ILE B C 1
ATOM 1148 O O . ILE B 1 11 ? 0.185 17.016 3.102 1 98.06 11 ILE B O 1
ATOM 1152 N N . HIS B 1 12 ? -1.173 17.812 4.688 1 97.5 12 HIS B N 1
ATOM 1153 C CA . HIS B 1 12 ? -0.083 18.531 5.344 1 97.5 12 HIS B CA 1
ATOM 1154 C C . HIS B 1 12 ? 1.026 17.578 5.766 1 97.5 12 HIS B C 1
ATOM 1156 O O . HIS B 1 12 ? 2.211 17.875 5.605 1 97.5 12 HIS B O 1
ATOM 1162 N N . LEU B 1 13 ? 0.694 16.453 6.246 1 97.62 13 LEU B N 1
ATOM 1163 C CA . LEU B 1 13 ? 1.703 15.492 6.664 1 97.62 13 LEU B CA 1
ATOM 1164 C C . LEU B 1 13 ? 2.508 14.992 5.469 1 97.62 13 LEU B C 1
ATOM 1166 O O . LEU B 1 13 ? 3.725 14.812 5.566 1 97.62 13 LEU B O 1
ATOM 1170 N N . MET B 1 14 ? 1.842 14.797 4.371 1 97.25 14 MET B N 1
ATOM 1171 C CA . MET B 1 14 ? 2.553 14.375 3.168 1 97.25 14 MET B CA 1
ATOM 1172 C C . MET B 1 14 ? 3.486 15.469 2.674 1 97.25 14 MET B C 1
ATOM 1174 O O . MET B 1 14 ? 4.613 15.195 2.264 1 97.25 14 MET B O 1
ATOM 1178 N N . VAL B 1 15 ? 3.072 16.688 2.807 1 96.12 15 VAL B N 1
ATOM 1179 C CA . VAL B 1 15 ? 3.869 17.828 2.359 1 96.12 15 VAL B CA 1
ATOM 1180 C C . VAL B 1 15 ? 5.117 17.953 3.23 1 96.12 15 VAL B C 1
ATOM 1182 O O . VAL B 1 15 ? 6.23 18.094 2.715 1 96.12 15 VAL B O 1
ATOM 1185 N N . ILE B 1 16 ? 4.945 17.859 4.492 1 94.94 16 ILE B N 1
ATOM 1186 C CA . ILE B 1 16 ? 6.074 18.094 5.387 1 94.94 16 ILE B CA 1
ATOM 1187 C C . ILE B 1 16 ? 7.086 16.953 5.242 1 94.94 16 ILE B C 1
ATOM 1189 O O . ILE B 1 16 ? 8.289 17.156 5.434 1 94.94 16 ILE B O 1
ATOM 1193 N N . THR B 1 17 ? 6.609 15.789 4.938 1 94.19 17 THR B N 1
ATOM 1194 C CA . THR B 1 17 ? 7.508 14.656 4.773 1 94.19 17 THR B CA 1
ATOM 1195 C C . THR B 1 17 ? 8.234 14.734 3.434 1 94.19 17 THR B C 1
ATOM 1197 O O . THR B 1 17 ? 9.375 14.273 3.312 1 94.19 17 THR B O 1
ATOM 1200 N N . SER B 1 18 ? 7.582 15.281 2.428 1 88.81 18 SER B N 1
ATOM 1201 C CA . SER B 1 18 ? 8.148 15.352 1.086 1 88.81 18 SER B CA 1
ATOM 1202 C C . SER B 1 18 ? 9.047 16.578 0.929 1 88.81 18 SER B C 1
ATOM 1204 O O . SER B 1 18 ? 9.977 16.578 0.123 1 88.81 18 SER B O 1
ATOM 1206 N N . ALA B 1 19 ? 8.5 17.75 1.536 1 75.75 19 ALA B N 1
ATOM 1207 C CA . ALA B 1 19 ? 9.117 19.047 1.284 1 75.75 19 ALA B CA 1
ATOM 1208 C C . ALA B 1 19 ? 10.25 19.328 2.27 1 75.75 19 ALA B C 1
ATOM 1210 O O . ALA B 1 19 ? 10.008 19.484 3.471 1 75.75 19 ALA B O 1
ATOM 1211 N N . SER B 1 20 ? 11.398 18.828 2.146 1 63.69 20 SER B N 1
ATOM 1212 C CA . SER B 1 20 ? 12.547 19.203 2.963 1 63.69 20 SER B CA 1
ATOM 1213 C C . SER B 1 20 ? 12.828 20.703 2.865 1 63.69 20 SER B C 1
ATOM 1215 O O . SER B 1 20 ? 11.969 21.469 2.443 1 63.69 20 SER B O 1
ATOM 1217 N N . ASP B 1 21 ? 13.906 21.094 3.273 1 59.53 21 ASP B N 1
ATOM 1218 C CA . ASP B 1 21 ? 14.391 22.469 3.367 1 59.53 21 ASP B CA 1
ATOM 1219 C C . ASP B 1 21 ? 14.125 23.234 2.072 1 59.53 21 ASP B C 1
ATOM 1221 O O . ASP B 1 21 ? 14.391 24.438 1.99 1 59.53 21 ASP B O 1
ATOM 1225 N N . ARG B 1 22 ? 13.586 22.469 1.116 1 63.84 22 ARG B N 1
ATOM 1226 C CA . ARG B 1 22 ? 13.445 23.109 -0.19 1 63.84 22 ARG B CA 1
ATOM 1227 C C . ARG B 1 22 ? 11.977 23.25 -0.578 1 63.84 22 ARG B C 1
ATOM 1229 O O . ARG B 1 22 ? 11.102 22.672 0.07 1 63.84 22 ARG B O 1
ATOM 1236 N N . ASP B 1 23 ? 11.672 24.141 -1.55 1 75.5 23 ASP B N 1
ATOM 1237 C CA . ASP B 1 23 ? 10.375 24.234 -2.213 1 75.5 23 ASP B CA 1
ATOM 1238 C C . ASP B 1 23 ? 9.969 22.891 -2.818 1 75.5 23 ASP B C 1
ATOM 1240 O O . ASP B 1 23 ? 10.82 22.125 -3.283 1 75.5 23 ASP B O 1
ATOM 1244 N N . MET B 1 24 ? 8.688 22.625 -2.662 1 85.31 24 MET B N 1
ATOM 1245 C CA . MET B 1 24 ? 8.148 21.391 -3.209 1 85.31 24 MET B CA 1
ATOM 1246 C C . MET B 1 24 ? 8.25 21.375 -4.73 1 85.31 24 MET B C 1
ATOM 1248 O O . MET B 1 24 ? 7.828 22.328 -5.395 1 85.31 24 MET B O 1
ATOM 1252 N N . THR B 1 25 ? 8.867 20.391 -5.219 1 87.5 25 THR B N 1
ATOM 1253 C CA . THR B 1 25 ? 9 20.266 -6.664 1 87.5 25 THR B CA 1
ATOM 1254 C C . THR B 1 25 ? 7.727 19.688 -7.273 1 87.5 25 THR B C 1
ATOM 1256 O O . THR B 1 25 ? 6.871 19.156 -6.559 1 87.5 25 THR B O 1
ATOM 1259 N N . ASP B 1 26 ? 7.609 19.766 -8.594 1 89.19 26 ASP B N 1
ATOM 1260 C CA . ASP B 1 26 ? 6.473 19.203 -9.32 1 89.19 26 ASP B CA 1
ATOM 1261 C C . ASP B 1 26 ? 6.414 17.688 -9.148 1 89.19 26 ASP B C 1
ATOM 1263 O O . ASP B 1 26 ? 5.324 17.109 -9.07 1 89.19 26 ASP B O 1
ATOM 1267 N N . VAL B 1 27 ? 7.551 17.125 -9.062 1 88.88 27 VAL B N 1
ATOM 1268 C CA . VAL B 1 27 ? 7.621 15.664 -8.922 1 88.88 27 VAL B CA 1
ATOM 1269 C C . VAL B 1 27 ? 7.035 15.25 -7.574 1 88.88 27 VAL B C 1
ATOM 1271 O O . VAL B 1 27 ? 6.273 14.289 -7.492 1 88.88 27 VAL B O 1
ATOM 1274 N N . GLU B 1 28 ? 7.395 16 -6.531 1 89.44 28 GLU B N 1
ATOM 1275 C CA . GLU B 1 28 ? 6.887 15.711 -5.191 1 89.44 28 GLU B CA 1
ATOM 1276 C C . GLU B 1 28 ? 5.379 15.938 -5.109 1 89.44 28 GLU B C 1
ATOM 1278 O O . GLU B 1 28 ? 4.656 15.133 -4.52 1 89.44 28 GLU B O 1
ATOM 1283 N N . LEU B 1 29 ? 4.965 17.016 -5.703 1 93.06 29 LEU B N 1
ATOM 1284 C CA . LEU B 1 29 ? 3.537 17.312 -5.727 1 93.06 29 LEU B CA 1
ATOM 1285 C C . LEU B 1 29 ? 2.775 16.219 -6.48 1 93.06 29 LEU B C 1
ATOM 1287 O O . LEU B 1 29 ? 1.661 15.859 -6.098 1 93.06 29 LEU B O 1
ATOM 1291 N N . ALA B 1 30 ? 3.342 15.711 -7.5 1 93.19 30 ALA B N 1
ATOM 1292 C CA . ALA B 1 30 ? 2.717 14.641 -8.266 1 93.19 30 ALA B CA 1
ATOM 1293 C C . ALA B 1 30 ? 2.584 13.375 -7.426 1 93.19 30 ALA B C 1
ATOM 1295 O O . ALA B 1 30 ? 1.571 12.672 -7.5 1 93.19 30 ALA B O 1
ATOM 1296 N N . ARG B 1 31 ? 3.533 13.109 -6.648 1 92.38 31 ARG B N 1
ATOM 1297 C CA . ARG B 1 31 ? 3.492 11.945 -5.77 1 92.38 31 ARG B CA 1
ATOM 1298 C C . ARG B 1 31 ? 2.359 12.062 -4.754 1 92.38 31 ARG B C 1
ATOM 1300 O O . ARG B 1 31 ? 1.624 11.094 -4.523 1 92.38 31 ARG B O 1
ATOM 1307 N N . ILE B 1 32 ? 2.289 13.211 -4.191 1 96.12 32 ILE B N 1
ATOM 1308 C CA . ILE B 1 32 ? 1.2 13.469 -3.258 1 96.12 32 ILE B CA 1
ATOM 1309 C C . ILE B 1 32 ? -0.14 13.336 -3.977 1 96.12 32 ILE B C 1
ATOM 1311 O O . ILE B 1 32 ? -1.076 12.727 -3.449 1 96.12 32 ILE B O 1
ATOM 1315 N N . GLY B 1 33 ? -0.151 13.875 -5.172 1 96.69 33 GLY B N 1
ATOM 1316 C CA . GLY B 1 33 ? -1.357 13.781 -5.977 1 96.69 33 GLY B CA 1
ATOM 1317 C C . GLY B 1 33 ? -1.767 12.352 -6.273 1 96.69 33 GLY B C 1
ATOM 1318 O O . GLY B 1 33 ? -2.957 12.039 -6.297 1 96.69 33 GLY B O 1
ATOM 1319 N N . ASP B 1 34 ? -0.836 11.5 -6.488 1 94.12 34 ASP B N 1
ATOM 1320 C CA . ASP B 1 34 ? -1.117 10.094 -6.746 1 94.12 34 ASP B CA 1
ATOM 1321 C C . ASP B 1 34 ? -1.8 9.438 -5.547 1 94.12 34 ASP B C 1
ATOM 1323 O O . ASP B 1 34 ? -2.768 8.695 -5.703 1 94.12 34 ASP B O 1
ATOM 1327 N N . VAL B 1 35 ? -1.332 9.727 -4.375 1 95.75 35 VAL B N 1
ATOM 1328 C CA . VAL B 1 35 ? -1.92 9.195 -3.15 1 95.75 35 VAL B CA 1
ATOM 1329 C C . VAL B 1 35 ? -3.34 9.727 -2.982 1 95.75 35 VAL B C 1
ATOM 1331 O O . VAL B 1 35 ? -4.27 8.969 -2.713 1 95.75 35 VAL B O 1
ATOM 1334 N N . VAL B 1 36 ? -3.525 10.992 -3.238 1 97.31 36 VAL B N 1
ATOM 1335 C CA . VAL B 1 36 ? -4.824 11.641 -3.07 1 97.31 36 VAL B CA 1
ATOM 1336 C C . VAL B 1 36 ? -5.824 11.055 -4.07 1 97.31 36 VAL B C 1
ATOM 1338 O O . VAL B 1 36 ? -7 10.875 -3.746 1 97.31 36 VAL B O 1
ATOM 1341 N N . ARG B 1 37 ? -5.332 10.711 -5.164 1 95.06 37 ARG B N 1
ATOM 1342 C CA . ARG B 1 37 ? -6.203 10.18 -6.207 1 95.06 37 ARG B CA 1
ATOM 1343 C C . ARG B 1 37 ? -6.547 8.719 -5.949 1 95.06 37 ARG B C 1
ATOM 1345 O O . ARG B 1 37 ? -7.641 8.258 -6.289 1 95.06 37 ARG B O 1
ATOM 1352 N N . SER B 1 38 ? -5.715 8.016 -5.305 1 92.25 38 SER B N 1
ATOM 1353 C CA . SER B 1 38 ? -5.848 6.562 -5.289 1 92.25 38 SER B CA 1
ATOM 1354 C C . SER B 1 38 ? -6.387 6.07 -3.949 1 92.25 38 SER B C 1
ATOM 1356 O O . SER B 1 38 ? -7.016 5.012 -3.875 1 92.25 38 SER B O 1
ATOM 1358 N N . TRP B 1 39 ? -6.203 6.848 -2.854 1 95.25 39 TRP B N 1
ATOM 1359 C CA . TRP B 1 39 ? -6.57 6.336 -1.538 1 95.25 39 TRP B CA 1
ATOM 1360 C C . TRP B 1 39 ? -8.016 6.684 -1.199 1 95.25 39 TRP B C 1
ATOM 1362 O O . TRP B 1 39 ? -8.43 7.84 -1.325 1 95.25 39 TRP B O 1
ATOM 1372 N N . PRO B 1 40 ? -8.742 5.75 -0.655 1 94.81 40 PRO B N 1
ATOM 1373 C CA . PRO B 1 40 ? -10.172 5.922 -0.391 1 94.81 40 PRO B CA 1
ATOM 1374 C C . PRO B 1 40 ? -10.461 7.039 0.608 1 94.81 40 PRO B C 1
ATOM 1376 O O . PRO B 1 40 ? -11.531 7.652 0.567 1 94.81 40 PRO B O 1
ATOM 1379 N N . VAL B 1 41 ? -9.562 7.383 1.457 1 96.19 41 VAL B N 1
ATOM 1380 C CA . VAL B 1 41 ? -9.781 8.398 2.48 1 96.19 41 VAL B CA 1
ATOM 1381 C C . VAL B 1 41 ? -10 9.758 1.82 1 96.19 41 VAL B C 1
ATOM 1383 O O . VAL B 1 41 ? -10.586 10.664 2.426 1 96.19 41 VAL B O 1
ATOM 1386 N N . PHE B 1 42 ? -9.625 9.867 0.475 1 97.44 42 PHE B N 1
ATOM 1387 C CA . PHE B 1 42 ? -9.68 11.156 -0.203 1 97.44 42 PHE B CA 1
ATOM 1388 C C . PHE B 1 42 ? -10.805 11.188 -1.228 1 97.44 42 PHE B C 1
ATOM 1390 O O . PHE B 1 42 ? -10.875 12.094 -2.059 1 97.44 42 PHE B O 1
ATOM 1397 N N . VAL B 1 43 ? -11.656 10.188 -1.18 1 94.62 43 VAL B N 1
ATOM 1398 C CA . VAL B 1 43 ? -12.672 10 -2.209 1 94.62 43 VAL B CA 1
ATOM 1399 C C . VAL B 1 43 ? -13.531 11.258 -2.318 1 94.62 43 VAL B C 1
ATOM 1401 O O . VAL B 1 43 ? -13.961 11.625 -3.414 1 94.62 43 VAL B O 1
ATOM 1404 N N . ASP B 1 44 ? -13.727 11.992 -1.213 1 95.12 44 ASP B N 1
ATOM 1405 C CA . ASP B 1 44 ? -14.594 13.172 -1.204 1 95.12 44 ASP B CA 1
ATOM 1406 C C . ASP B 1 44 ? -13.773 14.461 -1.243 1 95.12 44 ASP B C 1
ATOM 1408 O O . ASP B 1 44 ? -14.312 15.547 -1.012 1 95.12 44 ASP B O 1
ATOM 1412 N N . PHE B 1 45 ? -12.508 14.375 -1.456 1 97.69 45 PHE B N 1
ATOM 1413 C CA . PHE B 1 45 ? -11.656 15.555 -1.528 1 97.69 45 PHE B CA 1
ATOM 1414 C C . PHE B 1 45 ? -11.648 16.125 -2.941 1 97.69 45 PHE B C 1
ATOM 1416 O O . PHE B 1 45 ? -11.5 15.383 -3.916 1 97.69 45 PHE B O 1
ATOM 1423 N N . ASN B 1 46 ? -11.812 17.438 -3.055 1 97.31 46 ASN B N 1
ATOM 1424 C CA . ASN B 1 46 ? -11.68 18.125 -4.34 1 97.31 46 ASN B CA 1
ATOM 1425 C C . ASN B 1 46 ? -10.219 18.25 -4.754 1 97.31 46 ASN B C 1
ATOM 1427 O O . ASN B 1 46 ? -9.5 19.109 -4.23 1 97.31 46 ASN B O 1
ATOM 1431 N N . GLN B 1 47 ? -9.742 17.531 -5.699 1 95.88 47 GLN B N 1
ATOM 1432 C CA . GLN B 1 47 ? -8.352 17.422 -6.109 1 95.88 47 GLN B CA 1
ATOM 1433 C C . GLN B 1 47 ? -7.82 18.75 -6.625 1 95.88 47 GLN B C 1
ATOM 1435 O O . GLN B 1 47 ? -6.613 19 -6.598 1 95.88 47 GLN B O 1
ATOM 1440 N N . ASP B 1 48 ? -8.656 19.609 -7.062 1 96.19 48 ASP B N 1
ATOM 1441 C CA . ASP B 1 48 ? -8.242 20.922 -7.574 1 96.19 48 ASP B CA 1
ATOM 1442 C C . ASP B 1 48 ? -7.676 21.797 -6.457 1 96.19 48 ASP B C 1
ATOM 1444 O O . ASP B 1 48 ? -7.004 22.797 -6.723 1 96.19 48 ASP B O 1
ATOM 1448 N N . ARG B 1 49 ? -7.941 21.406 -5.262 1 97.62 49 ARG B N 1
ATOM 1449 C CA . ARG B 1 49 ? -7.496 22.188 -4.121 1 97.62 49 ARG B CA 1
ATOM 1450 C C . ARG B 1 49 ? -6.121 21.734 -3.643 1 97.62 49 ARG B C 1
ATOM 1452 O O . ARG B 1 49 ? -5.539 22.344 -2.742 1 97.62 49 ARG B O 1
ATOM 1459 N N . LEU B 1 50 ? -5.574 20.734 -4.191 1 97.75 50 LEU B N 1
ATOM 1460 C CA . LEU B 1 50 ? -4.355 20.125 -3.678 1 97.75 50 LEU B CA 1
ATOM 1461 C C . LEU B 1 50 ? -3.213 21.141 -3.639 1 97.75 50 LEU B C 1
ATOM 1463 O O . LEU B 1 50 ? -2.521 21.25 -2.625 1 97.75 50 LEU B O 1
ATOM 1467 N N . VAL B 1 51 ? -3.016 21.844 -4.719 1 96.19 51 VAL B N 1
ATOM 1468 C CA . VAL B 1 51 ? -1.914 22.797 -4.812 1 96.19 51 VAL B CA 1
ATOM 1469 C C . VAL B 1 51 ? -2.082 23.875 -3.758 1 96.19 51 VAL B C 1
ATOM 1471 O O . VAL B 1 51 ? -1.124 24.234 -3.068 1 96.19 51 VAL B O 1
ATOM 1474 N N . GLN B 1 52 ? -3.246 24.359 -3.623 1 96.88 52 GLN B N 1
ATOM 1475 C CA . GLN B 1 52 ? -3.541 25.406 -2.643 1 96.88 52 GLN B CA 1
ATOM 1476 C C . GLN B 1 52 ? -3.271 24.922 -1.224 1 96.88 52 GLN B C 1
ATOM 1478 O O . GLN B 1 52 ? -2.689 25.641 -0.412 1 96.88 52 GLN B O 1
ATOM 1483 N N . VAL B 1 53 ? -3.732 23.734 -0.93 1 97.12 53 VAL B N 1
ATOM 1484 C CA . VAL B 1 53 ? -3.535 23.156 0.396 1 97.12 53 VAL B CA 1
ATOM 1485 C C . VAL B 1 53 ? -2.043 22.969 0.663 1 97.12 53 VAL B C 1
ATOM 1487 O O . VAL B 1 53 ? -1.561 23.266 1.758 1 97.12 53 VAL B O 1
ATOM 1490 N N . ALA B 1 54 ? -1.318 22.469 -0.315 1 95.75 54 ALA B N 1
ATOM 1491 C CA . ALA B 1 54 ? 0.122 22.266 -0.185 1 95.75 54 ALA B CA 1
ATOM 1492 C C . ALA B 1 54 ? 0.84 23.594 0.065 1 95.75 54 ALA B C 1
ATOM 1494 O O . ALA B 1 54 ? 1.73 23.672 0.915 1 95.75 54 ALA B O 1
ATOM 1495 N N . GLN B 1 55 ? 0.441 24.578 -0.644 1 93.56 55 GLN B N 1
ATOM 1496 C CA . GLN B 1 55 ? 1.044 25.891 -0.489 1 93.56 55 GLN B CA 1
ATOM 1497 C C . GLN B 1 55 ? 0.742 26.484 0.889 1 93.56 55 GLN B C 1
ATOM 1499 O O . GLN B 1 55 ? 1.604 27.109 1.502 1 93.56 55 GLN B O 1
ATOM 1504 N N . ALA B 1 56 ? -0.422 26.297 1.293 1 94.69 56 ALA B N 1
ATOM 1505 C CA . ALA B 1 56 ? -0.79 26.75 2.631 1 94.69 56 ALA B CA 1
ATOM 1506 C C . ALA B 1 56 ? 0.075 26.078 3.695 1 94.69 56 ALA B C 1
ATOM 1508 O O . ALA B 1 56 ? 0.48 26.734 4.668 1 94.69 56 ALA B O 1
ATOM 1509 N N . CYS B 1 57 ? 0.28 24.859 3.49 1 95.5 57 CYS B N 1
ATOM 1510 C CA . CYS B 1 57 ? 1.146 24.141 4.418 1 95.5 57 CYS B CA 1
ATOM 1511 C C . CYS B 1 57 ? 2.555 24.719 4.41 1 95.5 57 CYS B C 1
ATOM 1513 O O . CYS B 1 57 ? 3.148 24.938 5.473 1 95.5 57 CYS B O 1
ATOM 1515 N N . GLN B 1 58 ? 3.111 24.953 3.297 1 92.88 58 GLN B N 1
ATOM 1516 C CA . GLN B 1 58 ? 4.457 25.5 3.172 1 92.88 58 GLN B CA 1
ATOM 1517 C C . GLN B 1 58 ? 4.562 26.859 3.881 1 92.88 58 GLN B C 1
ATOM 1519 O O . GLN B 1 58 ? 5.547 27.125 4.57 1 92.88 58 GLN B O 1
ATOM 1524 N N . LYS B 1 59 ? 3.568 27.609 3.645 1 92.5 59 LYS B N 1
ATOM 1525 C CA . LYS B 1 59 ? 3.545 28.906 4.32 1 92.5 59 LYS B CA 1
ATOM 1526 C C . LYS B 1 59 ? 3.541 28.734 5.836 1 92.5 59 LYS B C 1
ATOM 1528 O O . LYS B 1 59 ? 4.254 29.453 6.547 1 92.5 59 LYS B O 1
ATOM 1533 N N . ALA B 1 60 ? 2.768 27.828 6.289 1 93.25 60 ALA B N 1
ATOM 1534 C CA . ALA B 1 60 ? 2.67 27.578 7.723 1 93.25 60 ALA B CA 1
ATOM 1535 C C . ALA B 1 60 ? 4.012 27.125 8.297 1 93.25 60 ALA B C 1
ATOM 1537 O O . ALA B 1 60 ? 4.344 27.453 9.438 1 93.25 60 ALA B O 1
ATOM 1538 N N . LEU B 1 61 ? 4.781 26.406 7.523 1 91.94 61 LEU B N 1
ATOM 1539 C CA . LEU B 1 61 ? 6.082 25.922 7.961 1 91.94 61 LEU B CA 1
ATOM 1540 C C . LEU B 1 61 ? 7.051 27.062 8.195 1 91.94 61 LEU B C 1
ATOM 1542 O O . LEU B 1 61 ? 8.031 26.922 8.922 1 91.94 61 LEU B O 1
ATOM 1546 N N . HIS B 1 62 ? 6.77 28.125 7.566 1 88.81 62 HIS B N 1
ATOM 1547 C CA . HIS B 1 62 ? 7.66 29.281 7.672 1 88.81 62 HIS B CA 1
ATOM 1548 C C . HIS B 1 62 ? 7.188 30.25 8.742 1 88.81 62 HIS B C 1
ATOM 1550 O O . HIS B 1 62 ? 7.828 31.266 8.992 1 88.81 62 HIS B O 1
ATOM 1556 N N . GLU B 1 63 ? 6.117 29.969 9.297 1 91.62 63 GLU B N 1
ATOM 1557 C CA . GLU B 1 63 ? 5.633 30.781 10.398 1 91.62 63 GLU B CA 1
ATOM 1558 C C . GLU B 1 63 ? 6.445 30.531 11.664 1 91.62 63 GLU B C 1
ATOM 1560 O O . GLU B 1 63 ? 7.332 29.688 11.688 1 91.62 63 GLU B O 1
ATOM 1565 N N . LYS B 1 64 ? 6.176 31.188 12.703 1 91.75 64 LYS B N 1
ATOM 1566 C CA . LYS B 1 64 ? 6.961 31.203 13.938 1 91.75 64 LYS B CA 1
ATOM 1567 C C . LYS B 1 64 ? 7.051 29.828 14.562 1 91.75 64 LYS B C 1
AT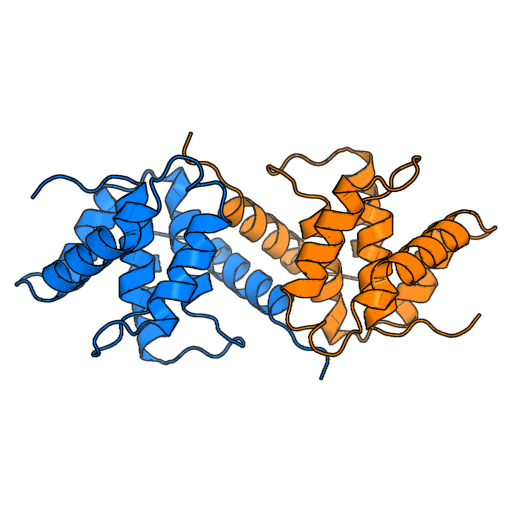OM 1569 O O . LYS B 1 64 ? 8.125 29.391 14.969 1 91.75 64 LYS B O 1
ATOM 1574 N N . ASP B 1 65 ? 5.938 29.047 14.641 1 93.25 65 ASP B N 1
ATOM 1575 C CA . ASP B 1 65 ? 5.914 27.75 15.305 1 93.25 65 ASP B CA 1
ATOM 1576 C C . ASP B 1 65 ? 6.43 26.656 14.391 1 93.25 65 ASP B C 1
ATOM 1578 O O . ASP B 1 65 ? 6.625 25.516 14.82 1 93.25 65 ASP B O 1
ATOM 1582 N N . GLY B 1 66 ? 6.57 27 13.133 1 91.62 66 GLY B N 1
ATOM 1583 C CA . GLY B 1 66 ? 7.219 26.125 12.172 1 91.62 66 GLY B CA 1
ATOM 1584 C C . GLY B 1 66 ? 6.602 24.734 12.117 1 91.62 66 GLY B C 1
ATOM 1585 O O . GLY B 1 66 ? 5.375 24.594 12.117 1 91.62 66 GLY B O 1
ATOM 1586 N N . LEU B 1 67 ? 7.473 23.75 12.086 1 92.88 67 LEU B N 1
ATOM 1587 C CA . LEU B 1 67 ? 7.07 22.344 11.953 1 92.88 67 LEU B CA 1
ATOM 1588 C C . LEU B 1 67 ? 6.242 21.906 13.156 1 92.88 67 LEU B C 1
ATOM 1590 O O . LEU B 1 67 ? 5.211 21.25 12.992 1 92.88 67 LEU B O 1
ATOM 1594 N N . GLU B 1 68 ? 6.629 22.328 14.312 1 94.06 68 GLU B N 1
ATOM 1595 C CA . GLU B 1 68 ? 5.918 21.953 15.531 1 94.06 68 GLU B CA 1
ATOM 1596 C C . GLU B 1 68 ? 4.484 22.484 15.516 1 94.06 68 GLU B C 1
ATOM 1598 O O . GLU B 1 68 ? 3.559 21.797 15.945 1 94.06 68 GLU B O 1
ATOM 1603 N N . GLY B 1 69 ? 4.387 23.719 15.062 1 95 69 GLY B N 1
ATOM 1604 C CA . GLY B 1 69 ? 3.059 24.312 14.961 1 95 69 GLY B CA 1
ATOM 1605 C C . GLY B 1 69 ? 2.16 23.578 13.984 1 95 69 GLY B C 1
ATOM 1606 O O . GLY B 1 69 ? 0.988 23.328 14.273 1 95 69 GLY B O 1
ATOM 1607 N N . VAL B 1 70 ? 2.705 23.219 12.836 1 95.56 70 VAL B N 1
ATOM 1608 C CA . VAL B 1 70 ? 1.948 22.5 11.812 1 95.56 70 VAL B CA 1
ATOM 1609 C C . VAL B 1 70 ? 1.521 21.141 12.359 1 95.56 70 VAL B C 1
ATOM 1611 O O . VAL B 1 70 ? 0.356 20.75 12.242 1 95.56 70 VAL B O 1
ATOM 1614 N N . LEU B 1 71 ? 2.408 20.422 13.016 1 96.75 71 LEU B N 1
ATOM 1615 C CA . LEU B 1 71 ? 2.115 19.094 13.547 1 96.75 71 LEU B CA 1
ATOM 1616 C C . LEU B 1 71 ? 1.045 19.156 14.633 1 96.75 71 LEU B C 1
ATOM 1618 O O . LEU B 1 71 ? 0.19 18.281 14.727 1 96.75 71 LEU B O 1
ATOM 1622 N N . ALA B 1 72 ? 1.119 20.188 15.422 1 96.38 72 ALA B N 1
ATOM 1623 C CA . ALA B 1 72 ? 0.114 20.375 16.469 1 96.38 72 ALA B CA 1
ATOM 1624 C C . ALA B 1 72 ? -1.275 20.562 15.859 1 96.38 72 ALA B C 1
ATOM 1626 O O . ALA B 1 72 ? -2.244 19.953 16.328 1 96.38 72 ALA B O 1
ATOM 1627 N N . ARG B 1 73 ? -1.334 21.344 14.859 1 96.88 73 ARG B N 1
ATOM 1628 C CA . ARG B 1 73 ? -2.605 21.594 14.188 1 96.88 73 ARG B CA 1
ATOM 1629 C C . ARG B 1 73 ? -3.121 20.328 13.516 1 96.88 73 ARG B C 1
ATOM 1631 O O . ARG B 1 73 ? -4.324 20.062 13.523 1 96.88 73 ARG B O 1
ATOM 1638 N N . VAL B 1 74 ? -2.256 19.594 12.93 1 97.44 74 VAL B N 1
ATOM 1639 C CA . VAL B 1 74 ? -2.615 18.328 12.281 1 97.44 74 VAL B CA 1
ATOM 1640 C C . VAL B 1 74 ? -3.162 17.359 13.32 1 97.44 74 VAL B C 1
ATOM 1642 O O . VAL B 1 74 ? -4.211 16.734 13.109 1 97.44 74 VAL B O 1
ATOM 1645 N N . ALA B 1 75 ? -2.469 17.219 14.43 1 97 75 ALA B N 1
ATOM 1646 C CA . ALA B 1 75 ? -2.883 16.297 15.484 1 97 75 ALA B CA 1
ATOM 1647 C C . ALA B 1 75 ? -4.266 16.656 16.016 1 97 75 ALA B C 1
ATOM 1649 O O . ALA B 1 75 ? -5.059 15.781 16.359 1 97 75 ALA B O 1
ATOM 1650 N N . GLU B 1 76 ? -4.543 17.922 16.062 1 96.56 76 GLU B N 1
ATOM 1651 C CA . GLU B 1 76 ? -5.84 18.391 16.547 1 96.56 76 GLU B CA 1
ATOM 1652 C C . GLU B 1 76 ? -6.945 18.078 15.539 1 96.56 76 GLU B C 1
ATOM 1654 O O . GLU B 1 76 ? -8.078 17.797 15.93 1 96.56 76 GLU B O 1
ATOM 1659 N N . ALA B 1 77 ? -6.613 18.078 14.344 1 97.31 77 ALA B N 1
ATOM 1660 C CA . ALA B 1 77 ? -7.609 17.969 13.281 1 97.31 77 ALA B CA 1
ATOM 1661 C C . ALA B 1 77 ? -7.879 16.5 12.922 1 97.31 77 ALA B C 1
ATOM 1663 O O . ALA B 1 77 ? -8.898 16.188 12.312 1 97.31 77 ALA B O 1
ATOM 1664 N N . LEU B 1 78 ? -6.992 15.609 13.25 1 96.94 78 LEU B N 1
ATOM 1665 C CA . LEU B 1 78 ? -7.094 14.227 12.805 1 96.94 78 LEU B CA 1
ATOM 1666 C C . LEU B 1 78 ? -7.797 13.367 13.852 1 96.94 78 LEU B C 1
ATOM 1668 O O . LEU B 1 78 ? -7.316 13.234 14.984 1 96.94 78 LEU B O 1
ATOM 1672 N N . PRO B 1 79 ? -8.984 12.812 13.477 1 96 79 PRO B N 1
ATOM 1673 C CA . PRO B 1 79 ? -9.539 11.789 14.367 1 96 79 PRO B CA 1
ATOM 1674 C C . PRO B 1 79 ? -8.562 10.656 14.656 1 96 79 PRO B C 1
ATOM 1676 O O . PRO B 1 79 ? -7.754 10.297 13.797 1 96 79 PRO B O 1
ATOM 1679 N N . GLU B 1 80 ? -8.664 10.094 15.82 1 95.81 80 GLU B N 1
ATOM 1680 C CA . GLU B 1 80 ? -7.746 9.047 16.266 1 95.81 80 GLU B CA 1
ATOM 1681 C C . GLU B 1 80 ? -7.711 7.887 15.281 1 95.81 80 GLU B C 1
ATOM 1683 O O . GLU B 1 80 ? -6.648 7.336 15 1 95.81 80 GLU B O 1
ATOM 1688 N N . ARG B 1 81 ? -8.797 7.52 14.695 1 95.19 81 ARG B N 1
ATOM 1689 C CA . ARG B 1 81 ? -8.914 6.348 13.836 1 95.19 81 ARG B CA 1
ATOM 1690 C C . ARG B 1 81 ? -8.156 6.555 12.523 1 95.19 81 ARG B C 1
ATOM 1692 O O . ARG B 1 81 ? -7.922 5.598 11.781 1 95.19 81 ARG B O 1
ATOM 1699 N N . LEU 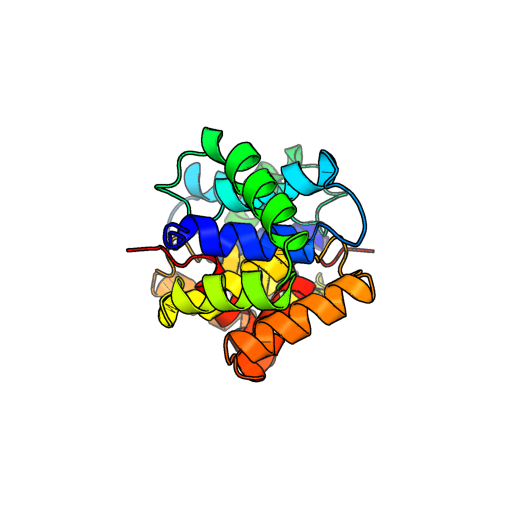B 1 82 ? -7.738 7.785 12.234 1 97.38 82 LEU B N 1
ATOM 1700 C CA . LEU B 1 82 ? -7.102 8.086 10.953 1 97.38 82 LEU B CA 1
ATOM 1701 C C . LEU B 1 82 ? -5.602 8.289 11.133 1 97.38 82 LEU B C 1
ATOM 1703 O O . LEU B 1 82 ? -4.879 8.516 10.156 1 97.38 82 LEU B O 1
ATOM 1707 N N . ARG B 1 83 ? -5.168 8.211 12.32 1 98 83 ARG B N 1
ATOM 1708 C CA . ARG B 1 83 ? -3.779 8.578 12.586 1 98 83 ARG B CA 1
ATOM 1709 C C . ARG B 1 83 ? -2.818 7.605 11.906 1 98 83 ARG B C 1
ATOM 1711 O O . ARG B 1 83 ? -1.788 8.016 11.367 1 98 83 ARG B O 1
ATOM 1718 N N . ASP B 1 84 ? -3.182 6.375 11.891 1 97.75 84 ASP B N 1
ATOM 1719 C CA . ASP B 1 84 ? -2.316 5.418 11.211 1 97.75 84 ASP B CA 1
ATOM 1720 C C . ASP B 1 84 ? -2.377 5.605 9.695 1 97.75 84 ASP B C 1
ATOM 1722 O O . ASP B 1 84 ? -1.361 5.484 9.008 1 97.75 84 ASP B O 1
ATOM 1726 N N . THR B 1 85 ? -3.537 5.926 9.188 1 97.88 85 THR B N 1
ATOM 1727 C CA . THR B 1 85 ? -3.691 6.246 7.77 1 97.88 85 THR B CA 1
ATOM 1728 C C . THR B 1 85 ? -2.838 7.453 7.395 1 97.88 85 THR B C 1
ATOM 1730 O O . THR B 1 85 ? -2.184 7.457 6.348 1 97.88 85 THR B O 1
ATOM 1733 N N . ALA B 1 86 ? -2.855 8.414 8.273 1 98.44 86 ALA B N 1
ATOM 1734 C CA . ALA B 1 86 ? -2.072 9.617 8.039 1 98.44 86 ALA B CA 1
ATOM 1735 C C . ALA B 1 86 ? -0.581 9.305 7.977 1 98.44 86 ALA B C 1
ATOM 1737 O O . ALA B 1 86 ? 0.123 9.773 7.078 1 98.44 86 ALA B O 1
ATOM 1738 N N . TYR B 1 87 ? -0.151 8.531 8.859 1 98.5 87 TYR B N 1
ATOM 1739 C CA . TYR B 1 87 ? 1.252 8.133 8.875 1 98.5 87 TYR B CA 1
ATOM 1740 C C . TYR B 1 87 ? 1.599 7.316 7.641 1 98.5 87 TYR B C 1
ATOM 1742 O O . TYR B 1 87 ? 2.654 7.512 7.035 1 98.5 87 TYR B O 1
ATOM 1750 N N . ALA B 1 88 ? 0.749 6.383 7.293 1 97.94 88 ALA B N 1
ATOM 1751 C CA . ALA B 1 88 ? 0.965 5.551 6.113 1 97.94 88 ALA B CA 1
ATOM 1752 C C . ALA B 1 88 ? 1.08 6.402 4.855 1 97.94 88 ALA B C 1
ATOM 1754 O O . ALA B 1 88 ? 1.924 6.141 3.994 1 97.94 88 ALA B O 1
ATOM 1755 N N . ALA B 1 89 ? 0.257 7.41 4.777 1 97.62 89 ALA B N 1
ATOM 1756 C CA . ALA B 1 89 ? 0.285 8.297 3.619 1 97.62 89 ALA B CA 1
ATOM 1757 C C . ALA B 1 89 ? 1.595 9.078 3.561 1 97.62 89 ALA B C 1
ATOM 1759 O O . ALA B 1 89 ? 2.203 9.203 2.494 1 97.62 89 ALA B O 1
ATOM 1760 N N . ALA B 1 90 ? 1.993 9.594 4.652 1 97.12 90 ALA B N 1
ATOM 1761 C CA . ALA B 1 90 ? 3.266 10.305 4.73 1 97.12 90 ALA B CA 1
ATOM 1762 C C . ALA B 1 90 ? 4.43 9.391 4.348 1 97.12 90 ALA B C 1
ATOM 1764 O O . ALA B 1 90 ? 5.312 9.789 3.59 1 97.12 90 ALA B O 1
ATOM 1765 N N . PHE B 1 91 ? 4.379 8.195 4.875 1 96.69 91 PHE B N 1
ATOM 1766 C CA . PHE B 1 91 ? 5.41 7.215 4.574 1 96.69 91 PHE B CA 1
ATOM 1767 C C . PHE B 1 91 ? 5.434 6.895 3.084 1 96.69 91 PHE B C 1
ATOM 1769 O O . PHE B 1 91 ? 6.508 6.785 2.486 1 96.69 91 PHE B O 1
ATOM 1776 N N . GLU B 1 92 ? 4.305 6.773 2.492 1 94.44 92 GLU B N 1
ATOM 1777 C CA . GLU B 1 92 ? 4.168 6.441 1.077 1 94.44 92 GLU B CA 1
ATOM 1778 C C . GLU B 1 92 ? 4.883 7.465 0.2 1 94.44 92 GLU B C 1
ATOM 1780 O O . GLU B 1 92 ? 5.59 7.098 -0.742 1 94.44 92 GLU B O 1
ATOM 1785 N N . VAL B 1 93 ? 4.766 8.734 0.54 1 94.12 93 VAL B N 1
ATOM 1786 C CA . VAL B 1 93 ? 5.34 9.781 -0.298 1 94.12 93 VAL B CA 1
ATOM 1787 C C . VAL B 1 93 ? 6.848 9.867 -0.068 1 94.12 93 VAL B C 1
ATOM 1789 O O . VAL B 1 93 ? 7.594 10.281 -0.956 1 94.12 93 VAL B O 1
ATOM 1792 N N . ALA B 1 94 ? 7.27 9.469 1.088 1 92.5 94 ALA B N 1
ATOM 1793 C CA . ALA B 1 94 ? 8.688 9.531 1.423 1 92.5 94 ALA B CA 1
ATOM 1794 C C . ALA B 1 94 ? 9.453 8.367 0.814 1 92.5 94 ALA B C 1
ATOM 1796 O O . ALA B 1 94 ? 10.641 8.477 0.512 1 92.5 94 ALA B O 1
ATOM 1797 N N . ALA B 1 95 ? 8.695 7.234 0.597 1 88 95 ALA B N 1
ATOM 1798 C CA . ALA B 1 95 ? 9.367 5.996 0.213 1 88 95 ALA B CA 1
ATOM 1799 C C . ALA B 1 95 ? 9.453 5.863 -1.305 1 88 95 ALA B C 1
ATOM 1801 O O . ALA B 1 95 ? 8.43 5.77 -1.984 1 88 95 ALA B O 1
ATOM 1802 N N . ILE B 1 96 ? 10.508 6.109 -2.08 1 77.06 96 ILE B N 1
ATOM 1803 C CA . ILE B 1 96 ? 10.617 5.941 -3.525 1 77.06 96 ILE B CA 1
ATOM 1804 C C . ILE B 1 96 ? 11.141 4.543 -3.846 1 77.06 96 ILE B C 1
ATOM 1806 O O . ILE B 1 96 ? 10.586 3.848 -4.703 1 77.06 96 ILE B O 1
ATOM 1810 N N . ASP B 1 97 ? 12.039 3.941 -3.52 1 74.62 97 ASP B N 1
ATOM 1811 C CA . ASP B 1 97 ? 12.641 2.617 -3.621 1 74.62 97 ASP B CA 1
ATOM 1812 C C . ASP B 1 97 ? 13.156 2.143 -2.262 1 74.62 97 ASP B C 1
ATOM 1814 O O . ASP B 1 97 ? 14.219 1.523 -2.176 1 74.62 97 ASP B O 1
ATOM 1818 N N . LEU B 1 98 ? 12.383 2.465 -1.304 1 76.31 98 LEU B N 1
ATOM 1819 C CA . LEU B 1 98 ? 12.758 2.133 0.066 1 76.31 98 LEU B CA 1
ATOM 1820 C C . LEU B 1 98 ? 13.961 2.953 0.512 1 76.31 98 LEU B C 1
ATOM 1822 O O . LEU B 1 98 ? 14.664 2.574 1.452 1 76.31 98 LEU B O 1
ATOM 1826 N N . GLU B 1 99 ? 14.281 3.947 -0.299 1 84.25 99 GLU B N 1
ATOM 1827 C CA . GLU B 1 99 ? 15.344 4.863 0.105 1 84.25 99 GLU B CA 1
ATOM 1828 C C . GLU B 1 99 ? 14.773 6.16 0.663 1 84.25 99 GLU B C 1
ATOM 1830 O O . GLU B 1 99 ? 13.914 6.785 0.038 1 84.25 99 GLU B O 1
ATOM 1835 N N . MET B 1 100 ? 15 6.367 1.914 1 89 100 MET B N 1
ATOM 1836 C CA . MET B 1 100 ? 14.562 7.613 2.543 1 89 100 MET B CA 1
ATOM 1837 C C . MET B 1 100 ? 15.758 8.453 2.969 1 89 100 MET B C 1
ATOM 1839 O O . MET B 1 100 ? 16.75 7.922 3.461 1 89 100 MET B O 1
ATOM 1843 N N . ARG B 1 101 ? 15.68 9.695 2.629 1 88 101 ARG B N 1
ATOM 1844 C CA . ARG B 1 101 ? 16.672 10.625 3.156 1 88 101 ARG B CA 1
ATOM 1845 C C . ARG B 1 101 ? 16.562 10.742 4.672 1 88 101 ARG B C 1
ATOM 1847 O O . ARG B 1 101 ? 15.492 10.531 5.238 1 88 101 ARG B O 1
ATOM 1854 N N . MET B 1 102 ? 17.625 11.125 5.309 1 89.31 102 MET B N 1
ATOM 1855 C CA . MET B 1 102 ? 17.672 11.25 6.762 1 89.31 102 MET B CA 1
ATOM 1856 C C . MET B 1 102 ? 16.641 12.25 7.254 1 89.31 102 MET B C 1
ATOM 1858 O O . MET B 1 102 ? 16 12.047 8.297 1 89.31 102 MET B O 1
ATOM 1862 N N . GLU B 1 103 ? 16.469 13.289 6.547 1 88.56 103 GLU B N 1
ATOM 1863 C CA . GLU B 1 103 ? 15.5 14.312 6.938 1 88.56 103 GLU B CA 1
ATOM 1864 C C . GLU B 1 103 ? 14.078 13.766 6.922 1 88.56 103 GLU B C 1
ATOM 1866 O O . GLU B 1 103 ? 13.266 14.117 7.777 1 88.56 103 GLU B O 1
ATOM 1871 N N . GLU B 1 104 ? 13.742 12.922 5.914 1 92 104 GLU B N 1
ATOM 1872 C CA . GLU B 1 104 ? 12.422 12.312 5.848 1 92 104 GLU B CA 1
ATOM 1873 C C . GLU B 1 104 ? 12.195 11.359 7.02 1 92 104 GLU B C 1
ATOM 1875 O O . GLU B 1 104 ? 11.117 11.344 7.617 1 92 104 GLU B O 1
ATOM 1880 N N . VAL B 1 105 ? 13.258 10.656 7.336 1 93.19 105 VAL B N 1
ATOM 1881 C CA . VAL B 1 105 ? 13.18 9.742 8.469 1 93.19 105 VAL B CA 1
ATOM 1882 C C . VAL B 1 105 ? 12.891 10.523 9.75 1 93.19 105 VAL B C 1
ATOM 1884 O O . VAL B 1 105 ? 12.047 10.125 10.555 1 93.19 105 VAL B O 1
ATOM 1887 N N . ARG B 1 106 ? 13.562 11.609 9.875 1 93.31 106 ARG B N 1
ATOM 1888 C CA . ARG B 1 106 ? 13.391 12.453 11.055 1 93.31 106 ARG B CA 1
ATOM 1889 C C . ARG B 1 106 ? 11.961 12.977 11.148 1 93.31 106 ARG B C 1
ATOM 1891 O O . ARG B 1 106 ? 11.344 12.938 12.219 1 93.31 106 ARG B O 1
ATOM 1898 N N . VAL B 1 107 ? 11.43 13.414 10.039 1 94.81 107 VAL B N 1
ATOM 1899 C CA . VAL B 1 107 ? 10.07 13.953 10.016 1 94.81 107 VAL B CA 1
ATOM 1900 C C . VAL B 1 107 ? 9.07 12.852 10.367 1 94.81 107 VAL B C 1
ATOM 1902 O O . VAL B 1 107 ? 8.156 13.07 11.164 1 94.81 107 VAL B O 1
ATOM 1905 N N . LEU B 1 108 ? 9.266 11.656 9.852 1 96.44 108 LEU B N 1
ATOM 1906 C CA . LEU B 1 108 ? 8.375 10.531 10.125 1 96.44 108 LEU B CA 1
ATOM 1907 C C . LEU B 1 108 ? 8.414 10.164 11.602 1 96.44 108 LEU B C 1
ATOM 1909 O O . LEU B 1 108 ? 7.395 9.789 12.18 1 96.44 108 LEU B O 1
ATOM 1913 N N . GLN B 1 109 ? 9.547 10.336 12.164 1 96.56 109 GLN B N 1
ATOM 1914 C CA . GLN B 1 109 ? 9.672 10.07 13.594 1 96.56 109 GLN B CA 1
ATOM 1915 C C . GLN B 1 109 ? 8.883 11.078 14.414 1 96.56 109 GLN B C 1
ATOM 1917 O O . GLN B 1 109 ? 8.227 10.719 15.391 1 96.56 109 GLN B O 1
ATOM 1922 N N . LEU B 1 110 ? 8.969 12.273 14.023 1 96.69 110 LEU B N 1
ATOM 1923 C CA . LEU B 1 110 ? 8.234 13.328 14.711 1 96.69 110 LEU B CA 1
ATOM 1924 C C . LEU B 1 110 ? 6.727 13.125 14.562 1 96.69 110 LEU B C 1
ATOM 1926 O O . LEU B 1 110 ? 5.977 13.305 15.523 1 96.69 110 LEU B O 1
ATOM 1930 N N . ILE B 1 111 ? 6.34 12.711 13.391 1 97.44 111 ILE B N 1
ATOM 1931 C CA . ILE B 1 111 ? 4.926 12.438 13.141 1 97.44 111 ILE B CA 1
ATOM 1932 C C . ILE B 1 111 ? 4.457 11.281 14.016 1 97.44 111 ILE B C 1
ATOM 1934 O O . ILE B 1 111 ? 3.396 11.359 14.641 1 97.44 111 ILE B O 1
ATOM 1938 N N . ARG B 1 112 ? 5.254 10.266 14.094 1 97.94 112 ARG B N 1
ATOM 1939 C CA . ARG B 1 112 ? 4.914 9.109 14.914 1 97.94 112 ARG B CA 1
ATOM 1940 C C . ARG B 1 112 ? 4.688 9.516 16.375 1 97.94 112 ARG B C 1
ATOM 1942 O O . ARG B 1 112 ? 3.707 9.109 16.984 1 97.94 112 ARG B O 1
ATOM 1949 N N . LEU B 1 113 ? 5.543 10.336 16.844 1 97.31 113 LEU B N 1
ATOM 1950 C CA . LEU B 1 113 ? 5.473 10.773 18.234 1 97.31 113 LEU B CA 1
ATOM 1951 C C . LEU B 1 113 ? 4.258 11.672 18.453 1 97.31 113 LEU B C 1
ATOM 1953 O O . LEU B 1 113 ? 3.508 11.477 19.406 1 97.31 113 LEU B O 1
ATOM 1957 N N . LYS B 1 114 ? 4.07 12.609 17.609 1 97.62 114 LYS B N 1
ATOM 1958 C CA . LYS B 1 114 ? 2.984 13.57 17.766 1 97.62 114 LYS B CA 1
ATOM 1959 C C . LYS B 1 114 ? 1.623 12.891 17.688 1 97.62 114 LYS B C 1
ATOM 1961 O O . LYS B 1 114 ? 0.697 13.258 18.422 1 97.62 114 LYS B O 1
ATOM 1966 N N . LEU B 1 115 ? 1.527 11.859 16.828 1 97.75 115 LEU B N 1
ATOM 1967 C CA . LEU B 1 115 ? 0.258 11.164 16.641 1 97.75 115 LEU B CA 1
ATOM 1968 C C . LEU B 1 115 ? 0.146 9.984 17.594 1 97.75 115 LEU B C 1
ATOM 1970 O O . LEU B 1 115 ? -0.854 9.266 17.594 1 97.75 115 LEU B O 1
ATOM 1974 N N . ASP B 1 116 ? 1.146 9.734 18.359 1 96.94 116 ASP B N 1
ATOM 1975 C CA . ASP B 1 116 ? 1.168 8.695 19.391 1 96.94 116 ASP B CA 1
ATOM 1976 C C . ASP B 1 116 ? 0.879 7.324 18.797 1 96.94 116 ASP B C 1
ATOM 1978 O O . ASP B 1 116 ? -0.01 6.609 19.266 1 96.94 116 ASP B O 1
ATOM 1982 N N . LEU B 1 117 ? 1.616 7.008 17.766 1 97.62 117 LEU B N 1
ATOM 1983 C CA . LEU B 1 117 ? 1.444 5.711 17.125 1 97.62 117 LEU B CA 1
ATOM 1984 C C . LEU B 1 117 ? 2.326 4.656 17.781 1 97.62 117 LEU B C 1
ATOM 1986 O O . LEU B 1 117 ? 3.484 4.922 18.109 1 97.62 117 LEU B O 1
ATOM 1990 N N . ASP B 1 118 ? 1.794 3.535 17.969 1 96 118 ASP B N 1
ATOM 1991 C CA . ASP B 1 118 ? 2.551 2.459 18.609 1 96 118 ASP B CA 1
ATOM 1992 C C . ASP B 1 118 ? 3.584 1.877 17.641 1 96 118 ASP B C 1
ATOM 1994 O O . ASP B 1 118 ? 3.449 2.006 16.422 1 96 118 ASP B O 1
ATOM 1998 N N . THR B 1 119 ? 4.523 1.19 18.156 1 94.81 119 THR B N 1
ATOM 1999 C CA . THR B 1 119 ? 5.672 0.664 17.422 1 94.81 119 THR B CA 1
ATOM 2000 C C . THR B 1 119 ? 5.234 -0.383 16.406 1 94.81 119 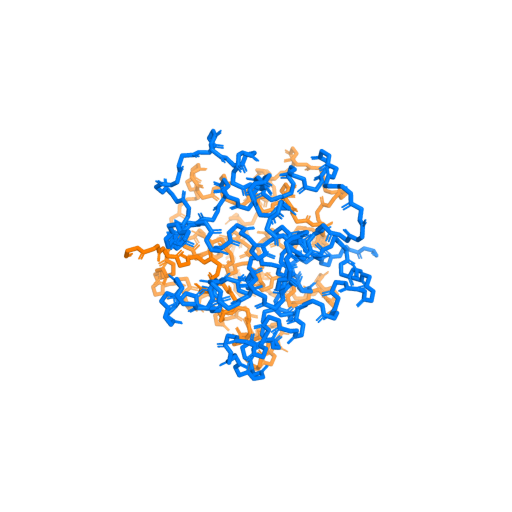THR B C 1
ATOM 2002 O O . THR B 1 119 ? 5.766 -0.436 15.297 1 94.81 119 THR B O 1
ATOM 2005 N N . LEU B 1 120 ? 4.289 -1.144 16.75 1 93.94 120 LEU B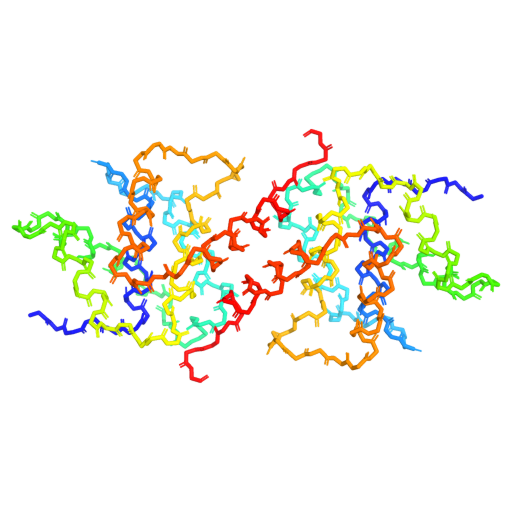 N 1
ATOM 2006 C CA . LEU B 1 120 ? 3.854 -2.225 15.875 1 93.94 120 LEU B CA 1
ATOM 2007 C C . LEU B 1 120 ? 3.195 -1.67 14.617 1 93.94 120 LEU B C 1
ATOM 2009 O O . LEU B 1 120 ? 3.398 -2.197 13.523 1 93.94 120 LEU B O 1
ATOM 2013 N N . THR B 1 121 ? 2.432 -0.644 14.797 1 95.94 121 THR B N 1
ATOM 2014 C CA . THR B 1 121 ? 1.773 -0.003 13.664 1 95.94 121 THR B CA 1
ATOM 2015 C C . THR B 1 121 ? 2.803 0.581 12.703 1 95.94 121 THR B C 1
ATOM 2017 O O . THR B 1 121 ? 2.734 0.348 11.492 1 95.94 121 THR B O 1
ATOM 2020 N N . VAL B 1 122 ? 3.744 1.238 13.219 1 97 122 VAL B N 1
ATOM 2021 C CA . VAL B 1 122 ? 4.789 1.869 12.422 1 97 122 VAL B CA 1
ATOM 2022 C C . VAL B 1 122 ? 5.609 0.798 11.703 1 97 122 VAL B C 1
ATOM 2024 O O . VAL B 1 122 ? 5.887 0.912 10.508 1 97 122 VAL B O 1
ATOM 2027 N N . ALA B 1 123 ? 5.93 -0.241 12.445 1 96.19 123 ALA B N 1
ATOM 2028 C CA . ALA B 1 123 ? 6.695 -1.349 11.875 1 96.19 123 ALA B CA 1
ATOM 2029 C C . ALA B 1 123 ? 5.91 -2.047 10.766 1 96.19 123 ALA B C 1
ATOM 2031 O O . ALA B 1 123 ? 6.48 -2.432 9.742 1 96.19 123 ALA B O 1
ATOM 2032 N N . ALA B 1 124 ? 4.656 -2.227 10.977 1 97.19 124 ALA B N 1
ATOM 2033 C CA . ALA B 1 124 ? 3.801 -2.879 9.984 1 97.19 124 ALA B CA 1
ATOM 2034 C C . ALA B 1 124 ? 3.748 -2.076 8.688 1 97.19 124 ALA B C 1
ATOM 2036 O O . ALA B 1 124 ? 3.893 -2.637 7.602 1 97.19 124 ALA B O 1
ATOM 2037 N N . ILE B 1 125 ? 3.582 -0.805 8.781 1 97.06 125 ILE B N 1
ATOM 2038 C CA . ILE B 1 125 ? 3.512 0.077 7.621 1 97.06 125 ILE B CA 1
ATOM 2039 C C . ILE B 1 125 ? 4.828 0.022 6.848 1 97.06 125 ILE B C 1
ATOM 2041 O O . ILE B 1 125 ? 4.828 -0.112 5.621 1 97.06 125 ILE B O 1
ATOM 2045 N N . ALA B 1 126 ? 5.898 0.056 7.535 1 95.25 126 ALA B N 1
ATOM 2046 C CA . ALA B 1 126 ? 7.215 -0.004 6.91 1 95.25 126 ALA B CA 1
ATOM 2047 C C . ALA B 1 126 ? 7.445 -1.358 6.242 1 95.25 126 ALA B C 1
ATOM 2049 O O . ALA B 1 126 ? 7.926 -1.426 5.109 1 95.25 126 ALA B O 1
ATOM 2050 N N . ARG B 1 127 ? 7.137 -2.383 6.922 1 94.94 127 ARG B N 1
ATOM 2051 C CA . ARG B 1 127 ? 7.34 -3.729 6.395 1 94.94 127 ARG B CA 1
ATOM 2052 C C . ARG B 1 127 ? 6.492 -3.961 5.148 1 94.94 127 ARG B C 1
ATOM 2054 O O . ARG B 1 127 ? 6.969 -4.52 4.16 1 94.94 127 ARG B O 1
ATOM 2061 N N . ALA B 1 128 ? 5.293 -3.574 5.219 1 96 128 ALA B N 1
ATOM 2062 C CA . ALA B 1 128 ? 4.402 -3.742 4.074 1 96 128 ALA B CA 1
ATOM 2063 C C . ALA B 1 128 ? 4.871 -2.906 2.887 1 96 128 ALA B C 1
ATOM 2065 O O . ALA B 1 128 ? 4.77 -3.34 1.736 1 96 128 ALA B O 1
ATOM 2066 N N . ALA B 1 129 ? 5.312 -1.736 3.176 1 94.81 129 ALA B N 1
ATOM 2067 C CA . ALA B 1 129 ? 5.848 -0.894 2.109 1 94.81 129 ALA B CA 1
ATOM 2068 C C . ALA B 1 129 ? 7.051 -1.556 1.438 1 94.81 129 ALA B C 1
ATOM 2070 O O . ALA B 1 129 ? 7.184 -1.515 0.213 1 94.81 129 ALA B O 1
ATOM 2071 N N . LYS B 1 130 ? 7.93 -2.131 2.201 1 94.06 130 LYS B N 1
ATOM 2072 C CA . LYS B 1 130 ? 9.094 -2.83 1.656 1 94.06 130 LYS B CA 1
ATOM 2073 C C . LYS B 1 130 ? 8.664 -3.955 0.718 1 94.06 130 LYS B C 1
ATOM 2075 O O . LYS B 1 130 ? 9.25 -4.141 -0.348 1 94.06 130 LYS B O 1
ATOM 2080 N N . ALA B 1 131 ? 7.656 -4.652 1.11 1 95.12 131 ALA B N 1
ATOM 2081 C CA . ALA B 1 131 ? 7.141 -5.738 0.281 1 95.12 131 ALA B CA 1
ATOM 2082 C C . ALA B 1 131 ? 6.582 -5.203 -1.036 1 95.12 131 ALA B C 1
ATOM 2084 O O . ALA B 1 131 ? 6.816 -5.785 -2.098 1 95.12 131 ALA B O 1
ATOM 2085 N N . ARG B 1 132 ? 5.906 -4.141 -0.956 1 94.44 132 ARG B N 1
ATOM 2086 C CA . ARG B 1 132 ? 5.23 -3.568 -2.115 1 94.44 132 ARG B CA 1
ATOM 2087 C C . ARG B 1 132 ? 6.234 -2.934 -3.074 1 94.44 132 ARG B C 1
ATOM 2089 O O . ARG B 1 132 ? 6.035 -2.955 -4.289 1 94.44 132 ARG B O 1
ATOM 2096 N N . LEU B 1 133 ? 7.367 -2.414 -2.512 1 93 133 LEU B N 1
ATOM 2097 C CA . LEU B 1 133 ? 8.266 -1.583 -3.303 1 93 133 LEU B CA 1
ATOM 2098 C C . LEU B 1 133 ? 9.5 -2.375 -3.738 1 93 133 LEU B C 1
ATOM 2100 O O . LEU B 1 133 ? 10.414 -1.82 -4.355 1 93 133 LEU B O 1
ATOM 2104 N N . ARG B 1 134 ? 9.461 -3.654 -3.482 1 92.88 134 ARG B N 1
ATOM 2105 C CA . ARG B 1 134 ? 10.594 -4.508 -3.844 1 92.88 134 ARG B CA 1
ATOM 2106 C C . ARG B 1 134 ? 10.688 -4.676 -5.355 1 92.88 134 ARG B C 1
ATOM 2108 O O . ARG B 1 134 ? 9.672 -4.805 -6.039 1 92.88 134 ARG B O 1
ATOM 2115 N N . THR B 1 135 ? 11.875 -4.668 -5.785 1 91.94 135 THR B N 1
ATOM 2116 C CA . THR B 1 135 ? 12.125 -4.93 -7.199 1 91.94 135 THR B CA 1
ATOM 2117 C C . THR B 1 135 ? 12.586 -6.367 -7.41 1 91.94 135 THR B C 1
ATOM 2119 O O . THR B 1 135 ? 12.938 -7.059 -6.449 1 91.94 135 THR B O 1
ATOM 2122 N N . LEU B 1 136 ? 12.469 -6.984 -8.609 1 89.5 136 LEU B N 1
ATOM 2123 C CA . LEU B 1 136 ? 12.875 -8.352 -8.906 1 89.5 136 LEU B CA 1
ATOM 2124 C C . LEU B 1 136 ? 14.391 -8.492 -8.828 1 89.5 136 LEU B C 1
ATOM 2126 O O . LEU B 1 136 ? 14.906 -9.562 -8.477 1 89.5 136 LEU B O 1
ATOM 2130 N N . THR B 1 137 ? 15.125 -7.535 -9.273 1 78.94 137 THR B N 1
ATOM 2131 C CA . THR B 1 137 ? 16.578 -7.602 -9.25 1 78.94 137 THR B CA 1
ATOM 2132 C C . THR B 1 137 ? 17.141 -6.711 -8.148 1 78.94 137 THR B C 1
ATOM 2134 O O . THR B 1 137 ? 16.531 -5.715 -7.77 1 78.94 137 THR B O 1
#

Foldseek 3Di:
DDQDALVLLLLLLLLQLQQPVHPRDPVLLVQLLVCLVPPPVNVPPDSVCSVVSSVVSVVQLPDDCHPVVSLLSSLVNHDLVCLLVSLLSNVSSQQQLPDHDPSSVVSSVVSCVSSVPDPVSVVVSSVVVNVVNDDPD/DDQDALVLLLLLLLLQLQQPPHPRDPVLLVQLLVCLVPPPVNVPPDSVCSVVSSVVSVVQLPDDCHPVVSLLSSLVNHDLVCLLVSLLSNVSSQQQLPDHDPSSVVSSVVSCVSSVPDPVSVVVSSVVVNVVNDDPD

Radius of gyration: 20.01 Å; Cα contacts (8 Å, |Δi|>4): 336; chains: 2; bounding box: 34×64×42 Å